Protein 5AER (pdb70)

Solvent-accessible surface area: 10285 Å² total; per-residue (Å²): 134,146,73,15,78,55,18,36,160,121,14,106,12,81,95,181,39,3,69,112,28,86,132,16,1,48,162,22,19,112,91,13,75,9,69,33,62,23,0,45,140,5,0,86,78,18,8,63,171,12,74,6,65,58,0,0,42,27,2,6,65,18,3,4,125,84,137,44,42,101,0,44,22,50,15,0,0,54,6,0,0,27,14,38,112,9,81,68,67,38,44,0,99,17,1,15,107,3,4,8,64,92,116,78,41,83,0,40,80,107,16,0,34,58,0,11,40,0,11,29,74,3,0,21,116,83,20,164,34,52,115,86,27,56,48,24,86,69,17,0,76,120,3,10,74,85,2,17,153,88,93,72,36,82,0,47,56,114,14,0,27,90,10,0,115,88,37,25,14,10,1,12,4,9,23,10,24,96,45,22,126,105,92,103,21,38,30,40,0,0,59,36,4,1,35,35,61,44,4,16,100,11,0,80,166,53,0,131,79

Radius of gyration: 16.95 Å; Cα contacts (8 Å, |Δi|>4): 264; chains: 3; bounding box: 34×33×52 Å

Sequence (209 aa):
PEVVEELTRKTYFTEKEVQQWYKGFIKDCPSGQLDAAGFQKIYKQFFPFGDPTKFATFVFNVFDENKDGRIEFSEFIQALSVTSRGTLDEKLRWAFKLYDLDNDGYITRNEMLDIVDAIYQMVGNTVELPEEENTPEKRVDRIFAMMDKNADGKLTLQEFQEGSKADPSIVQALSLYDGLVNIEFRKAFLKILHSNIEFRKAFLKILHS

B-factor: mean 40.44, std 9.92, range [23.75, 123.44]

GO terms:
  GO:0016020 membrane (C, EXP)
  GO:0010975 regulation of neuron projection development (P, IMP)
  GO:0000287 magnesium ion binding (F, IDA)
  GO:0005509 calcium ion binding (F, IDA)
  GO:0031045 dense core granule (C, IDA)
  GO:0045921 positive regulation of exocytosis (P, IDA)
  GO:0045921 positive regulation of exocytosis (P, IMP)
  GO:0050850 positive regulation of calcium-mediated signaling (P, IMP)
  GO:0019901 protein kinase binding (F, IPI)
  GO:0005515 protein binding (F, IPI)
  GO:0005737 cytoplasm (C, EXP)
  GO:0005794 Golgi apparatus (C, EXP)
  GO:0005886 plasma membrane (C, EXP)
  GO:0008427 calcium-dependent protein kinase inhibitor activity (F, TAS)
  GO:0005245 voltage-gated calcium channel activity (F, IMP)
  GO:0098978 glutamatergic synapse (C, IMP)
  GO:0044305 calyx of Held (C, IMP)
  GO:2000300 regulation of synaptic vesicle exocytosis (P, IMP)
  GO:0099509 regulation of presynaptic cytosolic calcium ion concentration (P, IMP)
  GO:0098794 postsynapse (C, IDA)

Organism: Rattus norvegicus (NCBI:txid10116)

InterPro domains:
  IPR002048 EF-hand domain [PF00036] (68-90)
  IPR002048 EF-hand domain [PF13499] (99-172)
  IPR002048 EF-hand domain [PS50222] (60-95)
  IPR002048 EF-hand domain [PS50222] (96-131)
  IPR002048 EF-hand domain [PS50222] (144-179)
  IPR002048 EF-hand domain [SM00054] (64-92)
  IPR002048 EF-hand domain [SM00054] (100-128)
  IPR002048 EF-hand domain [SM00054] (148-176)
  IPR002048 EF-hand domain [cd00051] (67-125)
  IPR002048 EF-hand domain [cd00051] (100-172)
  IPR011992 EF-hand domain pair [SSF47473] (1-188)
  IPR018247 EF-Hand 1, calcium-binding site [PS00018] (73-85)
  IPR018247 EF-Hand 1, calcium-binding site [PS00018] (109-121)
  IPR018247 EF-Hand 1, calcium-binding site [PS00018] (157-169)
  IPR028846 Recoverin family [PTHR23055] (5-181)

Secondary structure (DSSP, 8-state):
-HHHHHHHHHSSS-HHHHHHHHHHHHHH-TTSEE-HHHHHHHHHHH-TTS--HHHHHHHHHHH-TT-SSSEEHHHHHHHHHHHHHS-HHHHHHHHHHHH-TT-SS-EEHHHHHHHHHHHHHHHGGG----GGGSSHHHHHHHHHHHH-TT-SSEE-HHHHHHHHHH-GGGGTTSTTHHHH-/-HHHHHHHHHHHH-/--HHHHHHHHHT--

Structure (mmCIF, N/CA/C/O backbone):
data_5AER
#
_entry.id   5AER
#
_cell.length_a   44.670
_cell.length_b   44.670
_cell.length_c   205.520
_cell.angle_alpha   90.00
_cell.angle_beta   90.00
_cell.angle_gamma   90.00
#
_symmetry.space_group_name_H-M   'P 41 21 2'
#
loop_
_entity.id
_entity.type
_entity.pdbx_description
1 polymer 'NEURONAL CALCIUM SENSOR 1'
2 polymer 'D(2) DOPAMINE RECEPTOR'
3 non-polymer 'CALCIUM ION'
4 non-polymer 'POTASSIUM ION'
5 water water
#
loop_
_atom_site.group_PDB
_atom_site.id
_atom_site.type_symbol
_atom_site.label_atom_id
_atom_site.label_alt_id
_atom_site.label_comp_id
_atom_site.label_asym_id
_atom_site.label_entity_id
_atom_site.label_seq_id
_atom_site.pdbx_PDB_ins_code
_atom_site.Cartn_x
_atom_site.Cartn_y
_atom_site.Cartn_z
_atom_site.occupancy
_atom_site.B_iso_or_equiv
_atom_site.auth_seq_id
_atom_site.auth_comp_id
_atom_site.auth_asym_id
_atom_site.auth_atom_id
_atom_site.pdbx_PDB_model_num
ATOM 1 N N . PRO A 1 10 ? -16.327 19.732 -47.271 1.00 66.77 10 PRO A N 1
ATOM 2 C CA . PRO A 1 10 ? -17.343 19.860 -48.317 1.00 70.01 10 PRO A CA 1
ATOM 3 C C . PRO A 1 10 ? -18.692 19.249 -47.909 1.00 69.37 10 PRO A C 1
ATOM 4 O O . PRO A 1 10 ? -19.597 19.974 -47.496 1.00 64.73 10 PRO A O 1
ATOM 8 N N . GLU A 1 11 ? -18.825 17.931 -48.027 1.00 71.21 11 GLU A N 1
ATOM 9 C CA . GLU A 1 11 ? -20.005 17.244 -47.519 1.00 69.98 11 GLU A CA 1
ATOM 10 C C . GLU A 1 11 ? -19.881 17.077 -46.010 1.00 67.93 11 GLU A C 1
ATOM 11 O O . GLU A 1 11 ? -20.878 17.018 -45.297 1.00 65.68 11 GLU A O 1
ATOM 17 N N . VAL A 1 12 ? -18.638 17.008 -45.539 1.00 68.23 12 VAL A N 1
ATOM 18 C CA . VAL A 1 12 ? -18.335 16.786 -44.120 1.00 67.34 12 VAL A CA 1
ATOM 19 C C . VAL A 1 12 ? -18.562 18.044 -43.270 1.00 64.89 12 VAL A C 1
ATOM 20 O O . VAL A 1 12 ? -18.972 17.963 -42.113 1.00 59.31 12 VAL A O 1
ATOM 24 N N . VAL A 1 13 ? -18.277 19.202 -43.853 1.00 64.41 13 VAL A N 1
ATOM 25 C CA . VAL A 1 13 ? -18.600 20.471 -43.236 1.00 62.78 13 VAL A CA 1
ATOM 26 C C . VAL A 1 13 ? -20.063 20.449 -42.820 1.00 62.58 13 VAL A C 1
ATOM 27 O O . VAL A 1 13 ? -20.403 20.839 -41.709 1.00 62.26 13 VAL A O 1
ATOM 31 N N . GLU A 1 14 ? -20.918 19.964 -43.717 1.00 63.71 14 GLU A N 1
ATOM 32 C CA . GLU A 1 14 ? -22.360 19.919 -43.480 1.00 64.49 14 GLU A CA 1
ATOM 33 C C . GLU A 1 14 ? -22.715 19.123 -42.229 1.00 60.36 14 GLU A C 1
ATOM 34 O O . GLU A 1 14 ? -23.543 19.550 -41.427 1.00 59.22 14 GLU A O 1
ATOM 40 N N . GLU A 1 15 ? -22.100 17.955 -42.080 1.00 57.31 15 GLU A N 1
ATOM 41 C CA . GLU A 1 15 ? -22.376 17.079 -40.946 1.00 57.05 15 GLU A CA 1
ATOM 42 C C . GLU A 1 15 ? -21.918 17.717 -39.625 1.00 52.51 15 GLU A C 1
ATOM 43 O O . GLU A 1 15 ? -22.595 17.619 -38.600 1.00 48.38 15 GLU A O 1
ATOM 49 N N . LEU A 1 16 ? -20.746 18.340 -39.653 1.00 49.60 16 LEU A N 1
ATOM 50 C CA . LEU A 1 16 ? -20.185 18.946 -38.458 1.00 47.16 16 LEU A CA 1
ATOM 51 C C . LEU A 1 16 ? -20.951 20.206 -38.102 1.00 46.67 16 LEU A C 1
ATOM 52 O O . LEU A 1 16 ? -21.001 20.587 -36.929 1.00 42.32 16 LEU A O 1
ATOM 57 N N . THR A 1 17 ? -21.536 20.850 -39.117 1.00 46.89 17 THR A N 1
ATOM 58 C CA . THR A 1 17 ? -22.433 21.986 -38.896 1.00 47.78 17 THR A CA 1
ATOM 59 C C . THR A 1 17 ? -23.720 21.504 -38.218 1.00 47.39 17 THR A C 1
ATOM 60 O O . THR A 1 17 ? -24.208 22.143 -37.287 1.00 47.56 17 THR A O 1
ATOM 64 N N . ARG A 1 18 ? -24.234 20.358 -38.656 1.00 46.55 18 ARG A N 1
ATOM 65 C CA . ARG A 1 18 ? -25.398 19.745 -38.013 1.00 48.51 18 ARG A CA 1
ATOM 66 C C . ARG A 1 18 ? -25.116 19.329 -36.574 1.00 46.32 18 ARG A C 1
ATOM 67 O O . ARG A 1 18 ? -26.003 19.391 -35.732 1.00 47.21 18 ARG A O 1
ATOM 75 N N . LYS A 1 19 ? -23.894 18.877 -36.301 1.00 44.09 19 LYS A N 1
ATOM 76 C CA . LYS A 1 19 ? -23.566 18.293 -34.998 1.00 43.54 19 LYS A CA 1
ATOM 77 C C . LYS A 1 19 ? -23.049 19.303 -33.968 1.00 38.88 19 LYS A C 1
ATOM 78 O O . LYS A 1 19 ? -22.840 18.966 -32.809 1.00 37.03 19 LYS A O 1
ATOM 84 N N . THR A 1 20 ? -22.815 20.530 -34.398 1.00 36.16 20 THR A N 1
ATOM 85 C CA . THR A 1 20 ? -22.312 21.553 -33.505 1.00 34.12 20 THR A CA 1
ATOM 86 C C . THR A 1 20 ? -23.215 22.767 -33.530 1.00 33.73 20 THR A C 1
ATOM 87 O O . THR A 1 20 ? -24.173 22.833 -34.299 1.00 34.82 20 THR A O 1
ATOM 91 N N . TYR A 1 21 ? -22.879 23.738 -32.692 1.00 32.82 21 TYR A N 1
ATOM 92 C CA . TYR A 1 21 ? -23.557 25.016 -32.675 1.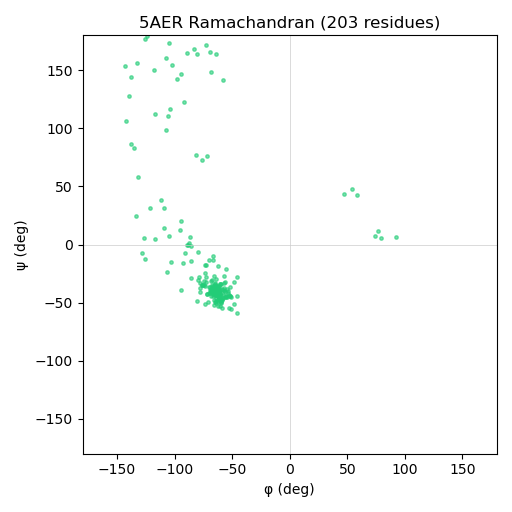00 32.85 21 TYR A CA 1
ATOM 93 C C . TYR A 1 21 ? -22.852 26.065 -33.535 1.00 32.96 21 TYR A C 1
ATOM 94 O O . TYR A 1 21 ? -23.051 27.266 -33.329 1.00 33.19 21 TYR A O 1
ATOM 103 N N . PHE A 1 22 ? -22.020 25.630 -34.479 1.00 31.66 22 PHE A N 1
ATOM 104 C CA . PHE A 1 22 ? -21.321 26.563 -35.358 1.00 32.09 22 PHE A CA 1
ATOM 105 C C . PHE A 1 22 ? -21.980 26.613 -36.727 1.00 32.54 22 PHE A C 1
ATOM 106 O O . PHE A 1 22 ? -22.616 25.648 -37.140 1.00 33.31 22 PHE A O 1
ATOM 114 N N . THR A 1 23 ? -21.827 27.736 -37.431 1.00 34.45 23 THR A N 1
ATOM 115 C CA . THR A 1 23 ? -22.232 27.810 -38.840 1.00 36.19 23 THR A CA 1
ATOM 116 C C . THR A 1 23 ? -21.147 27.198 -39.723 1.00 37.49 23 THR A C 1
ATOM 117 O O . THR A 1 23 ? -20.015 26.994 -39.276 1.00 34.66 23 THR A O 1
ATOM 121 N N . GLU A 1 24 ? -21.506 26.896 -40.971 1.00 40.66 24 GLU A N 1
ATOM 122 C CA . GLU A 1 24 ? -20.568 26.322 -41.936 1.00 42.44 24 GLU A CA 1
ATOM 123 C C . GLU A 1 24 ? -19.303 27.173 -42.035 1.00 41.10 24 GLU A C 1
ATOM 124 O O . GLU A 1 24 ? -18.202 26.668 -41.853 1.00 40.71 24 GLU A O 1
ATOM 130 N N . LYS A 1 25 ? -19.459 28.462 -42.313 1.00 42.17 25 LYS A N 1
ATOM 131 C CA . LYS A 1 25 ? -18.307 29.356 -42.391 1.00 43.28 25 LYS A CA 1
ATOM 132 C C . LYS A 1 25 ? -17.456 29.302 -41.124 1.00 41.34 25 LYS A C 1
ATOM 133 O O . LYS A 1 25 ? -16.230 29.371 -41.196 1.00 41.89 25 LYS A O 1
ATOM 139 N N . GLU A 1 26 ? -18.107 29.191 -39.968 1.00 38.69 26 GLU A N 1
ATOM 140 C CA . GLU A 1 26 ? -17.384 29.031 -38.710 1.00 37.17 26 GLU A CA 1
ATOM 141 C C . GLU A 1 26 ? -16.645 27.697 -38.619 1.00 34.68 26 GLU A C 1
ATOM 142 O O . GLU A 1 26 ? -15.535 27.646 -38.102 1.00 33.88 26 GLU A O 1
ATOM 148 N N . VAL A 1 27 ? -17.258 26.620 -39.093 1.00 34.26 27 VAL A N 1
ATOM 149 C CA . VAL A 1 27 ? -16.586 25.324 -39.073 1.00 35.93 27 VAL A CA 1
ATOM 150 C C . VAL A 1 27 ? -15.313 25.378 -39.920 1.00 37.75 27 VAL A C 1
ATOM 151 O O . VAL A 1 27 ? -14.241 24.945 -39.487 1.00 35.52 27 VAL A O 1
ATOM 155 N N . GLN A 1 28 ? -15.441 25.960 -41.108 1.00 40.52 28 GLN A N 1
ATOM 156 C CA . GLN A 1 28 ? -14.324 26.081 -42.031 1.00 42.64 28 GLN A CA 1
ATOM 157 C C . GLN A 1 28 ? -13.248 27.035 -41.528 1.00 41.71 28 GLN A C 1
ATOM 158 O O . GLN A 1 28 ? -12.060 26.753 -41.701 1.00 43.06 28 GLN A O 1
ATOM 164 N N . GLN A 1 29 ? -13.639 28.151 -40.911 1.00 40.33 29 GLN A N 1
ATOM 165 C CA . GLN A 1 29 ? -12.649 29.081 -40.354 1.00 41.19 29 GLN A CA 1
ATOM 166 C C . GLN A 1 29 ? -11.820 28.366 -39.274 1.00 38.75 29 GLN A C 1
ATOM 167 O O . GLN A 1 29 ? -10.592 28.453 -39.278 1.00 37.44 29 GLN A O 1
ATOM 173 N N . TRP A 1 30 ? -12.485 27.604 -38.402 1.00 35.93 30 TRP A N 1
ATOM 174 C CA . TRP A 1 30 ? -11.781 26.822 -37.386 1.00 34.72 30 TRP A CA 1
ATOM 175 C C . TRP A 1 30 ? -10.916 25.736 -38.015 1.00 36.30 30 TRP A C 1
ATOM 176 O O . TRP A 1 30 ? -9.837 25.433 -37.515 1.00 36.60 30 TRP A O 1
ATOM 187 N N . TYR A 1 31 ? -11.387 25.150 -39.108 1.00 37.09 31 TYR A N 1
ATOM 188 C CA . TYR A 1 31 ? -10.623 24.107 -39.779 1.00 38.78 31 TYR A CA 1
ATOM 189 C C . TYR A 1 31 ? -9.319 24.645 -40.370 1.00 39.61 31 TYR A C 1
ATOM 190 O O . TYR A 1 31 ? -8.261 24.042 -40.204 1.00 37.57 31 TYR A O 1
ATOM 199 N N . LYS A 1 32 ? -9.416 25.768 -41.077 1.00 41.09 32 LYS A N 1
ATOM 200 C CA . LYS A 1 32 ? -8.245 26.477 -41.591 1.00 43.33 32 LYS A CA 1
ATOM 201 C C . LYS A 1 32 ? -7.195 26.665 -40.509 1.00 41.95 32 LYS A C 1
ATOM 202 O O . LYS A 1 32 ? -6.010 26.381 -40.716 1.00 42.39 32 LYS A O 1
ATOM 208 N N . GLY A 1 33 ? -7.629 27.196 -39.369 1.00 39.22 33 GLY A N 1
ATOM 209 C CA . GLY A 1 33 ? -6.719 27.482 -38.260 1.00 38.05 33 GLY A CA 1
ATOM 210 C C . GLY A 1 33 ? -6.100 26.210 -37.723 1.00 37.56 33 GLY A C 1
ATOM 211 O O . GLY A 1 33 ? -4.887 26.126 -37.498 1.00 38.29 33 GLY A O 1
ATOM 212 N N . PHE A 1 34 ? -6.946 25.203 -37.561 1.00 35.90 34 PHE A N 1
ATOM 213 C CA . PHE A 1 34 ? -6.530 23.905 -37.059 1.00 35.24 34 PHE A CA 1
ATOM 214 C C . PHE A 1 34 ? -5.478 23.264 -37.953 1.00 35.83 34 PHE A C 1
ATOM 215 O O . PHE A 1 34 ? -4.428 22.822 -37.480 1.00 36.07 34 PHE A O 1
ATOM 223 N N . ILE A 1 35 ? -5.758 23.223 -39.251 1.00 36.22 35 ILE A N 1
ATOM 224 C CA . ILE A 1 35 ? -4.895 22.520 -40.178 1.00 37.51 35 ILE A CA 1
ATOM 225 C C . ILE A 1 35 ? -3.596 23.302 -40.427 1.00 38.02 35 ILE A C 1
ATOM 226 O O . ILE A 1 35 ? -2.531 22.706 -40.546 1.00 37.90 35 ILE A O 1
ATOM 231 N N . LYS A 1 36 ? -3.677 24.627 -40.462 1.00 39.17 36 LYS A N 1
ATOM 232 C CA . LYS A 1 36 ? -2.473 25.453 -40.511 1.00 42.26 36 LYS A CA 1
ATOM 233 C C . LYS A 1 36 ? -1.617 25.228 -39.263 1.00 42.94 36 LYS A C 1
ATOM 234 O O . LYS A 1 36 ? -0.398 25.183 -39.351 1.00 42.52 36 LYS A O 1
ATOM 240 N N . ASP A 1 37 ? -2.258 25.041 -38.112 1.00 42.52 37 ASP A N 1
ATOM 241 C CA . ASP A 1 37 ? -1.526 24.837 -36.864 1.00 43.95 37 ASP A CA 1
ATOM 242 C C . ASP A 1 37 ? -0.984 23.413 -36.753 1.00 43.38 37 ASP A C 1
ATOM 243 O O . ASP A 1 37 ? 0.087 23.189 -36.195 1.00 43.02 37 ASP A O 1
ATOM 248 N N . CYS A 1 38 ? -1.730 22.459 -37.300 1.00 42.20 38 CYS A N 1
ATOM 249 C CA . CYS A 1 38 ? -1.347 21.056 -37.260 1.00 42.30 38 CYS A CA 1
ATOM 250 C C . CYS A 1 38 ? -1.622 20.413 -38.627 1.00 40.87 38 CYS A C 1
ATOM 251 O O . CYS A 1 38 ? -2.693 19.845 -38.841 1.00 39.79 38 CYS A O 1
ATOM 254 N N . PRO A 1 39 ? -0.656 20.512 -39.560 1.00 40.56 39 PRO A N 1
ATOM 255 C CA . PRO A 1 39 ? -0.866 20.090 -40.949 1.00 41.63 39 PRO A CA 1
ATOM 256 C C . PRO A 1 39 ? -1.321 18.638 -41.126 1.00 41.79 39 PRO A C 1
ATOM 257 O O . PRO A 1 39 ? -2.072 18.353 -42.058 1.00 40.22 39 PRO A O 1
ATOM 261 N N . SER A 1 40 ? -0.887 17.738 -40.243 1.00 42.28 40 SER A N 1
ATOM 262 C CA . SER A 1 40 ? -1.281 16.328 -40.323 1.00 43.87 40 SER A CA 1
ATOM 263 C C . SER A 1 40 ? -2.755 16.148 -39.977 1.00 43.54 40 SER A C 1
ATOM 264 O O . SER A 1 40 ? -3.317 15.073 -40.166 1.00 43.68 40 SER A O 1
ATOM 267 N N . GLY A 1 41 ? -3.359 17.188 -39.413 1.00 42.95 41 GLY A N 1
ATOM 268 C CA . GLY A 1 41 ? -4.773 17.160 -39.056 1.00 44.05 41 GLY A CA 1
ATOM 269 C C . GLY A 1 41 ? -5.084 16.326 -37.827 1.00 44.37 41 GLY A C 1
ATOM 270 O O . GLY A 1 41 ? -6.248 16.103 -37.500 1.00 43.21 41 GLY A O 1
ATOM 271 N N . GLN A 1 42 ? -4.048 15.862 -37.140 1.00 46.67 42 GLN A N 1
ATOM 272 C CA . GLN A 1 42 ? -4.243 15.019 -35.976 1.00 48.35 42 GLN A CA 1
ATOM 273 C C . GLN A 1 42 ? -3.218 15.366 -34.924 1.00 48.31 42 GLN A C 1
ATOM 274 O O . GLN A 1 42 ? -2.051 15.029 -35.076 1.00 50.30 42 GLN A O 1
ATOM 280 N N . LEU A 1 43 ? -3.633 16.050 -33.861 1.00 47.50 43 LEU A N 1
ATOM 281 C CA . LEU A 1 43 ? -2.663 16.412 -32.834 1.00 50.28 43 LEU A CA 1
ATOM 282 C C . LEU A 1 43 ? -2.669 15.463 -31.645 1.00 46.44 43 LEU A C 1
ATOM 283 O O . LEU A 1 43 ? -3.701 14.918 -31.262 1.00 44.30 43 LEU A O 1
ATOM 288 N N . ASP A 1 44 ? -1.468 15.216 -31.134 1.00 45.29 44 ASP A N 1
ATOM 289 C CA . ASP A 1 44 ? -1.244 14.244 -30.081 1.00 45.13 44 ASP A CA 1
ATOM 290 C C . ASP A 1 44 ? -0.999 14.962 -28.760 1.00 44.42 44 ASP A C 1
ATOM 291 O O . ASP A 1 44 ? -0.901 16.191 -28.723 1.00 43.14 44 ASP A O 1
ATOM 296 N N . ALA A 1 45 ? -0.909 14.191 -27.679 1.00 44.83 45 ALA A N 1
ATOM 297 C CA . ALA A 1 45 ? -0.756 14.747 -26.340 1.00 43.29 45 ALA A CA 1
ATOM 298 C C . ALA A 1 45 ? 0.479 15.636 -26.234 1.00 44.82 45 ALA A C 1
ATOM 299 O O . ALA A 1 45 ? 0.478 16.628 -25.487 1.00 43.90 45 ALA A O 1
ATOM 301 N N . ALA A 1 46 ? 1.522 15.287 -26.986 1.00 44.79 46 ALA A N 1
ATOM 302 C CA . ALA A 1 46 ? 2.764 16.059 -26.985 1.00 47.10 46 ALA A CA 1
ATOM 303 C C . ALA A 1 46 ? 2.528 17.449 -27.569 1.00 46.16 46 ALA A C 1
ATOM 304 O O . ALA A 1 46 ? 2.882 18.462 -26.954 1.00 45.65 46 ALA A O 1
ATOM 306 N N . GLY A 1 47 ? 1.925 17.492 -28.755 1.00 44.55 47 GLY A N 1
ATOM 307 C CA . GLY A 1 47 ? 1.628 18.759 -29.417 1.00 44.11 47 GLY A CA 1
ATOM 308 C C . GLY A 1 47 ? 0.744 19.635 -28.555 1.00 41.92 47 GLY A C 1
ATOM 309 O O . GLY A 1 47 ? 0.940 20.847 -28.478 1.00 41.81 47 GLY A O 1
ATOM 310 N N . PHE A 1 48 ? -0.211 19.000 -27.882 1.00 40.35 48 PHE A N 1
ATOM 311 C CA . PHE A 1 48 ? -1.157 19.685 -27.019 1.00 39.07 48 PHE A CA 1
ATOM 312 C C . PHE A 1 48 ? -0.440 20.318 -25.829 1.00 39.86 48 PHE A C 1
ATOM 313 O O . PHE A 1 48 ? -0.729 21.451 -25.462 1.00 40.20 48 PHE A O 1
ATOM 321 N N . GLN A 1 49 ? 0.521 19.602 -25.249 1.00 43.21 49 GLN A N 1
ATOM 322 C CA . GLN A 1 49 ? 1.290 20.124 -24.117 1.00 44.01 49 GLN A CA 1
ATOM 323 C C . GLN A 1 49 ? 2.142 21.306 -24.544 1.00 44.75 49 GLN A C 1
ATOM 324 O O . GLN A 1 49 ? 2.334 22.261 -23.787 1.00 45.24 49 GLN A O 1
ATOM 330 N N . LYS A 1 50 ? 2.667 21.223 -25.760 1.00 44.58 50 LYS A N 1
ATOM 331 C CA . LYS A 1 50 ? 3.466 22.291 -26.333 1.00 45.23 50 LYS A CA 1
ATOM 332 C C . LYS A 1 50 ? 2.595 23.534 -26.459 1.00 41.53 50 LYS A C 1
ATOM 333 O O . LYS A 1 50 ? 3.035 24.645 -26.200 1.00 41.31 50 LYS A O 1
ATOM 339 N N . ILE A 1 51 ? 1.327 23.336 -26.798 1.00 39.82 51 ILE A N 1
ATOM 340 C CA . ILE A 1 51 ? 0.418 24.457 -26.951 1.00 37.22 51 ILE A CA 1
ATOM 341 C C . ILE A 1 51 ? 0.261 25.197 -25.619 1.00 36.45 51 ILE A C 1
ATOM 342 O O . ILE A 1 51 ? 0.432 26.411 -25.568 1.00 36.73 51 ILE A O 1
ATOM 347 N N . TYR A 1 52 ? -0.005 24.465 -24.539 1.00 35.07 52 TYR A N 1
ATOM 348 C CA . TYR A 1 52 ? -0.098 25.072 -23.208 1.00 36.64 52 TYR A CA 1
ATOM 349 C C . TYR A 1 52 ? 1.232 25.676 -22.756 1.00 39.59 52 TYR A C 1
ATOM 350 O O . TYR A 1 52 ? 1.264 26.734 -22.134 1.00 38.99 52 TYR A O 1
ATOM 359 N N . LYS A 1 53 ? 2.332 25.006 -23.084 1.00 44.25 53 LYS A N 1
ATOM 360 C CA . LYS A 1 53 ? 3.659 25.483 -22.694 1.00 47.05 53 LYS A CA 1
ATOM 361 C C . LYS A 1 53 ? 3.926 26.904 -23.204 1.00 46.84 53 LYS A C 1
ATOM 362 O O . LYS A 1 53 ? 4.546 27.708 -22.502 1.00 47.52 53 LYS A O 1
ATOM 368 N N . GLN A 1 54 ? 3.451 27.214 -24.408 1.00 45.81 54 GLN A N 1
ATOM 369 C CA . GLN A 1 54 ? 3.584 28.564 -24.966 1.00 47.25 54 GLN A CA 1
ATOM 370 C C . GLN A 1 54 ? 3.017 29.616 -24.031 1.00 46.09 54 GLN A C 1
ATOM 371 O O . GLN A 1 54 ? 3.602 30.686 -23.841 1.00 46.07 54 GLN A O 1
ATOM 377 N N . PHE A 1 55 ? 1.835 29.333 -23.496 1.00 43.58 55 PHE A N 1
ATOM 378 C CA . PHE A 1 55 ? 1.123 30.320 -22.708 1.00 43.95 55 PHE A CA 1
ATOM 379 C C . PHE A 1 55 ? 1.436 30.193 -21.229 1.00 44.07 55 PHE A C 1
ATOM 380 O O . PHE A 1 55 ? 1.199 31.127 -20.469 1.00 48.11 55 PHE A O 1
ATOM 388 N N . PHE A 1 56 ? 2.016 29.066 -20.827 1.00 43.38 56 PHE A N 1
ATOM 389 C CA . PHE A 1 56 ? 2.403 28.870 -19.430 1.00 44.48 56 PHE A CA 1
ATOM 390 C C . PHE A 1 56 ? 3.848 28.352 -19.312 1.00 46.57 56 PHE A C 1
ATOM 391 O O . PHE A 1 56 ? 4.097 27.307 -18.715 1.00 45.76 56 PHE A O 1
ATOM 399 N N . PRO A 1 57 ? 4.810 29.113 -19.859 1.00 49.46 57 PRO A N 1
ATOM 400 C CA . PRO A 1 57 ? 6.206 28.669 -19.968 1.00 52.29 57 PRO A CA 1
ATOM 401 C C . PRO A 1 57 ? 6.919 28.493 -18.630 1.00 54.82 57 PRO A C 1
ATOM 402 O O . PRO A 1 57 ? 7.847 27.695 -18.535 1.00 55.35 57 PRO A O 1
ATOM 406 N N . PHE A 1 58 ? 6.495 29.229 -17.609 1.00 54.75 58 PHE A N 1
ATOM 407 C CA . PHE A 1 58 ? 7.184 29.198 -16.327 1.00 56.80 58 PHE A CA 1
ATOM 408 C C . PHE A 1 58 ? 6.547 28.211 -15.354 1.00 55.63 58 PHE A C 1
ATOM 409 O O . PHE A 1 58 ? 6.862 28.208 -14.166 1.00 58.04 58 PHE A O 1
ATOM 417 N N . GLY A 1 59 ? 5.656 27.365 -15.864 1.00 53.97 59 GLY A N 1
ATOM 41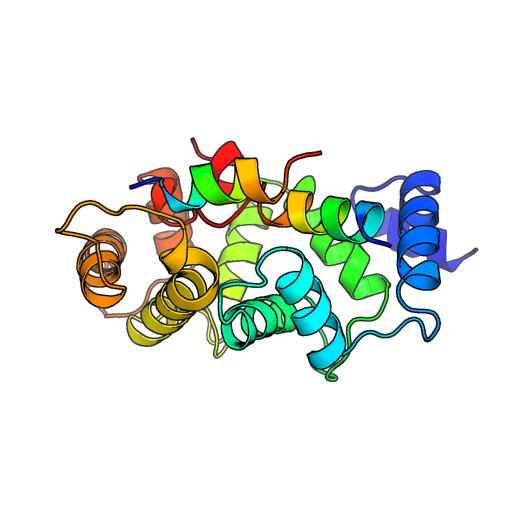8 C CA . GLY A 1 59 ? 5.061 26.298 -15.061 1.00 53.42 59 GLY A CA 1
ATOM 419 C C . GLY A 1 59 ? 5.282 24.942 -15.705 1.00 53.10 59 GLY A C 1
ATOM 420 O O . GLY A 1 59 ? 5.903 24.845 -16.757 1.00 56.00 59 GLY A O 1
ATOM 421 N N . ASP A 1 60 ? 4.796 23.887 -15.061 1.00 51.46 60 ASP A N 1
ATOM 422 C CA . ASP A 1 60 ? 4.785 22.566 -15.672 1.00 48.94 60 ASP A CA 1
ATOM 423 C C . ASP A 1 60 ? 3.352 22.213 -16.033 1.00 45.21 60 ASP A C 1
ATOM 424 O O . ASP A 1 60 ? 2.582 21.788 -15.182 1.00 43.06 60 ASP A O 1
ATOM 429 N N . PRO A 1 61 ? 2.984 22.406 -17.303 1.00 45.80 61 PRO A N 1
ATOM 430 C CA . PRO A 1 61 ? 1.623 22.194 -17.775 1.00 42.56 61 PRO A CA 1
ATOM 431 C C . PRO A 1 61 ? 1.349 20.768 -18.259 1.00 42.95 61 PRO A C 1
ATOM 432 O O . PRO A 1 61 ? 0.232 20.466 -18.689 1.00 40.94 61 PRO A O 1
ATOM 436 N N . THR A 1 62 ? 2.359 19.904 -18.197 1.00 43.17 62 THR A N 1
ATOM 437 C CA . THR A 1 62 ? 2.235 18.536 -18.693 1.00 43.55 62 THR A CA 1
ATOM 438 C C . THR A 1 62 ? 0.932 17.869 -18.245 1.00 42.10 62 THR A C 1
ATOM 439 O O . THR A 1 62 ? 0.121 17.450 -19.071 1.00 40.71 62 THR A O 1
ATOM 443 N N . LYS A 1 63 ? 0.748 17.779 -16.931 1.00 41.93 63 LYS A N 1
ATOM 444 C CA . LYS A 1 63 ? -0.388 17.079 -16.340 1.00 42.69 63 LYS A CA 1
ATOM 445 C C . LYS A 1 63 ? -1.737 17.639 -16.772 1.00 39.71 63 LYS A C 1
ATOM 446 O O . LYS A 1 63 ? -2.606 16.908 -17.231 1.00 38.82 63 LYS A O 1
ATOM 452 N N . PHE A 1 64 ? -1.928 18.934 -16.586 1.00 38.26 64 PHE A N 1
ATOM 453 C CA . PHE A 1 64 ? -3.208 19.532 -16.878 1.00 35.54 64 PHE A CA 1
ATOM 454 C C . PHE A 1 64 ? -3.534 19.420 -18.364 1.00 34.47 64 PHE A C 1
ATOM 455 O O . PHE A 1 64 ? -4.668 19.110 -18.738 1.00 33.18 64 PHE A O 1
ATOM 463 N N . ALA A 1 65 ? -2.537 19.662 -19.206 1.00 34.37 65 ALA A N 1
ATOM 464 C CA . ALA A 1 65 ? -2.719 19.563 -20.651 1.00 33.78 65 ALA A CA 1
ATOM 465 C C . ALA A 1 65 ? -3.230 18.184 -21.017 1.00 34.33 65 ALA A C 1
ATOM 466 O O . ALA A 1 65 ? -4.113 18.037 -21.861 1.00 33.98 65 ALA A O 1
ATOM 468 N N . THR A 1 66 ? -2.677 17.170 -20.365 1.00 35.75 66 THR A N 1
ATOM 469 C CA . THR A 1 66 ? -3.037 15.796 -20.662 1.00 36.39 66 THR A CA 1
ATOM 470 C C . THR A 1 66 ? -4.458 15.479 -20.204 1.00 35.67 66 THR A C 1
ATOM 471 O O . THR A 1 66 ? -5.209 14.813 -20.913 1.00 35.09 66 THR A O 1
ATOM 475 N N . PHE A 1 67 ? -4.829 15.962 -19.024 1.00 34.66 67 PHE A N 1
ATOM 476 C CA . PHE A 1 67 ? -6.193 15.784 -18.540 1.00 32.98 67 PHE A CA 1
ATOM 477 C C . PHE A 1 67 ? -7.201 16.436 -19.476 1.00 30.21 67 PHE A C 1
ATOM 478 O O . PHE A 1 67 ? -8.272 15.879 -19.721 1.00 31.14 67 PHE A O 1
ATOM 486 N N . VAL A 1 68 ? -6.873 17.630 -19.963 1.00 28.63 68 VAL A N 1
ATOM 487 C CA . VAL A 1 68 ? -7.705 18.322 -20.945 1.00 27.51 68 VAL A CA 1
ATOM 488 C C . VAL A 1 68 ? -7.712 17.570 -22.280 1.00 28.36 68 VAL A C 1
ATOM 489 O O . VAL A 1 68 ? -8.762 17.385 -22.897 1.00 27.09 68 VAL A O 1
ATOM 493 N N . PHE A 1 69 ? -6.537 17.128 -22.713 1.00 30.05 69 PHE A N 1
ATOM 494 C CA . PHE A 1 69 ? -6.415 16.326 -23.930 1.00 32.51 69 PHE A CA 1
ATOM 495 C C . PHE A 1 69 ? -7.367 15.134 -23.918 1.00 31.97 69 PHE A C 1
ATOM 496 O O . PHE A 1 69 ? -8.023 14.835 -24.911 1.00 31.69 69 PHE A O 1
ATOM 504 N N . ASN A 1 70 ? -7.434 14.454 -22.786 1.00 32.77 70 ASN A N 1
ATOM 505 C CA . ASN A 1 70 ? -8.265 13.260 -22.668 1.00 34.02 70 ASN A CA 1
ATOM 506 C C . ASN A 1 70 ? -9.761 13.524 -22.829 1.00 33.58 70 ASN A C 1
ATOM 507 O O . ASN A 1 70 ? -10.497 12.657 -23.292 1.00 35.57 70 ASN A O 1
ATOM 512 N N . VAL A 1 71 ? -10.223 14.715 -22.468 1.00 32.55 71 VAL A N 1
ATOM 513 C CA . VAL A 1 71 ? -11.626 15.049 -22.697 1.00 31.49 71 VAL A CA 1
ATOM 514 C C . VAL A 1 71 ? -11.854 15.250 -24.193 1.00 31.46 71 VAL A C 1
ATOM 515 O O . VAL A 1 71 ? -12.839 14.781 -24.742 1.00 33.30 71 VAL A O 1
ATOM 519 N N . PHE A 1 72 ? -10.936 15.940 -24.858 1.00 30.66 72 PHE A N 1
ATOM 520 C CA . PHE A 1 72 ? -11.037 16.121 -26.303 1.00 31.01 72 PHE A CA 1
ATOM 521 C C . PHE A 1 72 ? -11.063 14.784 -27.051 1.00 32.36 72 PHE A C 1
ATOM 522 O O . PHE A 1 72 ? -11.864 14.591 -27.971 1.00 30.19 72 PHE A O 1
ATOM 530 N N . ASP A 1 73 ? -10.137 13.892 -26.698 1.00 33.63 73 ASP A N 1
ATOM 531 C CA . ASP A 1 73 ? -10.005 12.606 -27.383 1.00 35.64 73 ASP A CA 1
ATOM 532 C C . ASP A 1 73 ? -11.165 11.689 -27.018 1.00 37.20 73 ASP A C 1
ATOM 533 O O . ASP A 1 73 ? -11.008 10.740 -26.253 1.00 37.20 73 ASP A O 1
ATOM 538 N N . GLU A 1 74 ? -12.318 11.954 -27.611 1.00 38.09 74 GLU A N 1
ATOM 539 C CA . GLU A 1 74 ? -13.532 11.233 -27.271 1.00 41.97 74 GLU A CA 1
ATOM 540 C C . GLU A 1 74 ? -13.413 9.737 -27.563 1.00 41.01 74 GLU A C 1
ATOM 541 O O . GLU A 1 74 ? -13.865 8.914 -26.775 1.00 40.42 74 GLU A O 1
ATOM 547 N N . ASN A 1 75 ? -12.787 9.380 -28.678 1.00 40.32 75 ASN A N 1
ATOM 548 C CA . ASN A 1 75 ? -12.680 7.968 -29.045 1.00 42.15 75 ASN A CA 1
ATOM 549 C C . ASN A 1 75 ? -11.461 7.291 -28.436 1.00 42.29 75 ASN A C 1
ATOM 550 O O . ASN A 1 75 ? -11.208 6.119 -28.694 1.00 47.98 75 ASN A O 1
ATOM 555 N N . LYS A 1 76 ? -10.696 8.035 -27.649 1.00 41.59 76 LYS A N 1
ATOM 556 C CA . LYS A 1 76 ? -9.563 7.478 -26.916 1.00 42.71 76 LYS A CA 1
ATOM 557 C C . LYS A 1 76 ? -8.586 6.747 -27.831 1.00 42.65 76 LYS A C 1
ATOM 558 O O . LYS A 1 76 ? -8.172 5.642 -27.528 1.00 43.17 76 LYS A O 1
ATOM 564 N N . ASP A 1 77 ? -8.209 7.381 -28.941 1.00 42.85 77 ASP A N 1
ATOM 565 C CA . ASP A 1 77 ? -7.226 6.810 -29.860 1.00 42.62 77 ASP A CA 1
ATOM 566 C C . ASP A 1 77 ? -5.881 7.541 -29.831 1.00 42.60 77 ASP A C 1
ATOM 567 O O . ASP A 1 77 ? -5.062 7.371 -30.735 1.00 42.78 77 ASP A O 1
ATOM 572 N N . GLY A 1 78 ? -5.671 8.375 -28.815 1.00 41.88 78 GLY A N 1
ATOM 573 C CA . GLY A 1 78 ? -4.403 9.085 -28.639 1.00 42.96 78 GLY A CA 1
ATOM 574 C C . GLY A 1 78 ? -4.175 10.288 -29.549 1.00 43.85 78 GLY A C 1
ATOM 575 O O . GLY A 1 78 ? -3.058 10.809 -29.617 1.00 44.89 78 GLY A O 1
ATOM 576 N N . ARG A 1 79 ? -5.227 10.735 -30.238 1.00 43.43 79 ARG A N 1
ATOM 577 C CA . ARG A 1 79 ? -5.157 11.896 -31.133 1.00 44.05 79 ARG A CA 1
ATOM 578 C C . ARG A 1 79 ? -6.437 12.725 -31.063 1.00 41.68 79 ARG A C 1
ATOM 579 O O . ARG A 1 79 ? -7.525 12.193 -30.813 1.00 40.46 79 ARG A O 1
ATOM 587 N N . ILE A 1 80 ? -6.313 14.015 -31.360 1.00 39.28 80 ILE A N 1
ATOM 588 C CA . ILE A 1 80 ? -7.480 14.858 -31.552 1.00 38.59 80 ILE A CA 1
ATOM 589 C C . ILE A 1 80 ? -7.633 15.134 -33.035 1.00 39.06 80 ILE A C 1
ATOM 590 O O . ILE A 1 80 ? -6.782 15.771 -33.653 1.00 40.17 80 ILE A O 1
ATOM 595 N N . GLU A 1 81 ? -8.678 14.562 -33.614 1.00 39.28 81 GLU A N 1
ATOM 596 C CA . GLU A 1 81 ? -9.032 14.813 -35.001 1.00 40.73 81 GLU A CA 1
ATOM 597 C C . GLU A 1 81 ? -9.964 16.016 -34.998 1.00 39.10 81 GLU A C 1
ATOM 598 O O . GLU A 1 81 ? -10.475 16.397 -33.942 1.00 37.08 81 GLU A O 1
ATOM 604 N N . PHE A 1 82 ? -10.179 16.633 -36.158 1.00 38.42 82 PHE A N 1
ATOM 605 C CA . PHE A 1 82 ? -10.874 17.918 -36.189 1.00 36.35 82 PHE A CA 1
ATOM 606 C C . PHE A 1 82 ? -12.290 17.824 -35.636 1.00 34.62 82 PHE A C 1
ATOM 607 O O . PHE A 1 82 ? -12.769 18.758 -34.998 1.00 31.61 82 PHE A O 1
ATOM 615 N N . SER A 1 83 ? -12.956 16.701 -35.898 1.00 34.71 83 SER A N 1
ATOM 616 C CA . SER A 1 83 ? -14.314 16.478 -35.412 1.00 34.68 83 SER A CA 1
ATOM 617 C C . SER A 1 83 ? -14.370 16.572 -33.897 1.00 32.56 83 SER A C 1
ATOM 618 O O . SER A 1 83 ? -15.281 17.172 -33.338 1.00 32.63 83 SER A O 1
ATOM 621 N N . GLU A 1 84 ? -13.391 15.977 -33.233 1.00 32.24 84 GLU A N 1
ATOM 622 C CA . GLU A 1 84 ? -13.306 16.057 -31.783 1.00 31.98 84 GLU A CA 1
ATOM 623 C C . GLU A 1 84 ? -12.975 17.478 -31.330 1.00 30.45 84 GLU A C 1
ATOM 624 O O . GLU A 1 84 ? -13.470 17.944 -30.310 1.00 29.83 84 GLU A O 1
ATOM 630 N N . PHE A 1 85 ? -12.082 18.137 -32.063 1.00 30.24 85 PHE A N 1
ATOM 631 C CA . PHE A 1 85 ? -11.666 19.488 -31.727 1.00 29.54 85 PHE A CA 1
ATOM 632 C C . PHE A 1 85 ? -12.853 20.450 -31.785 1.00 29.18 85 PHE A C 1
ATOM 633 O O . PHE A 1 85 ? -13.071 21.228 -30.865 1.00 28.02 85 PHE A O 1
ATOM 641 N N . ILE A 1 86 ? -13.624 20.386 -32.863 1.00 30.32 86 ILE A N 1
ATOM 642 C CA . ILE A 1 86 ? -14.706 21.346 -33.073 1.00 30.58 86 ILE A CA 1
ATOM 643 C C . ILE A 1 86 ? -15.869 21.081 -32.123 1.00 30.56 86 ILE A C 1
ATOM 644 O O . ILE A 1 86 ? -16.513 22.011 -31.647 1.00 30.78 86 ILE A O 1
ATOM 649 N N . GLN A 1 87 ? -16.082 19.814 -31.787 1.00 31.08 87 GLN A N 1
ATOM 650 C CA . GLN A 1 87 ? -17.146 19.438 -30.878 1.00 30.83 87 GLN A CA 1
ATOM 651 C C . GLN A 1 87 ? -16.837 19.946 -29.477 1.00 28.57 87 GLN A C 1
ATOM 652 O O . GLN A 1 87 ? -17.700 20.485 -28.802 1.00 27.47 87 GLN A O 1
ATOM 658 N N . ALA A 1 88 ? -15.596 19.773 -29.042 1.00 28.36 88 ALA A N 1
ATOM 659 C CA . ALA A 1 88 ? -15.163 20.286 -27.747 1.00 27.25 88 ALA A CA 1
ATOM 660 C C . ALA A 1 88 ? -15.415 21.784 -27.649 1.00 26.08 88 ALA A C 1
ATOM 661 O O . ALA A 1 88 ? -15.934 22.271 -26.644 1.00 25.47 88 ALA A O 1
ATOM 663 N N . LEU A 1 89 ? -15.064 22.514 -28.702 1.00 25.51 89 LEU A N 1
ATOM 664 C CA . LEU A 1 89 ? -15.233 23.957 -28.702 1.00 25.22 89 LEU A CA 1
ATOM 665 C C . LEU A 1 89 ? -16.705 24.362 -28.770 1.00 25.56 89 LEU A C 1
ATOM 666 O O . LEU A 1 89 ? -17.109 25.356 -28.167 1.00 26.66 89 LEU A O 1
ATOM 671 N N . SER A 1 90 ? -17.498 23.602 -29.520 1.00 25.42 90 SER A N 1
ATOM 672 C CA . SER A 1 90 ? -18.924 23.852 -29.631 1.00 25.35 90 SER A CA 1
ATOM 673 C C . SER A 1 90 ? -19.606 23.780 -28.270 1.00 26.38 90 SER A C 1
ATOM 674 O O . SER A 1 90 ? -20.395 24.668 -27.898 1.00 25.59 90 SER A O 1
ATOM 677 N N . VAL A 1 91 ? -19.318 22.704 -27.544 1.00 25.59 91 VAL A N 1
ATOM 678 C CA . VAL A 1 91 ? -19.904 22.481 -26.228 1.00 25.98 91 VAL A CA 1
ATOM 679 C C . VAL A 1 91 ? -19.458 23.547 -25.218 1.00 25.84 91 VAL A C 1
ATOM 680 O O . VAL A 1 91 ? -20.283 24.142 -24.522 1.00 25.34 91 VAL A O 1
ATOM 684 N N . THR A 1 92 ? -18.152 23.791 -25.144 1.00 25.98 92 THR A N 1
ATOM 685 C CA . THR A 1 92 ? -17.597 24.690 -24.129 1.00 26.39 92 THR A CA 1
ATOM 686 C C . THR A 1 92 ? -17.870 26.170 -24.387 1.00 26.45 92 THR A C 1
ATOM 687 O O . THR A 1 92 ? -17.905 26.968 -23.456 1.00 25.27 92 THR A O 1
ATOM 691 N N . SER A 1 93 ? -18.090 26.549 -25.638 1.00 26.66 93 SER A N 1
ATOM 692 C CA . SER A 1 93 ? -18.400 27.940 -25.914 1.00 26.57 93 SER A CA 1
ATOM 693 C C . SER A 1 93 ? -19.900 28.201 -25.964 1.00 25.43 93 SER A C 1
ATOM 694 O O . SER A 1 93 ? -20.354 29.227 -25.478 1.00 24.81 93 SER A O 1
ATOM 697 N N . ARG A 1 94 ? -20.666 27.284 -26.543 1.00 24.64 94 ARG A N 1
ATOM 698 C CA . ARG A 1 94 ? -22.065 27.559 -26.830 1.00 25.00 94 ARG A CA 1
ATOM 699 C C . ARG A 1 94 ? -23.060 26.533 -26.277 1.00 25.96 94 ARG A C 1
ATOM 700 O O . ARG A 1 94 ? -24.251 26.639 -26.533 1.00 26.37 94 ARG A O 1
ATOM 708 N N . GLY A 1 95 ? -22.598 25.561 -25.503 1.00 25.88 95 GLY A N 1
ATOM 709 C CA . GLY A 1 95 ? -23.516 24.569 -24.964 1.00 27.37 95 GLY A CA 1
ATOM 710 C C . GLY A 1 95 ? -24.443 25.187 -23.929 1.00 28.85 95 GLY A C 1
ATOM 711 O O . GLY A 1 95 ? -24.214 26.302 -23.463 1.00 27.38 95 GLY A O 1
ATOM 712 N N . THR A 1 96 ? -25.507 24.474 -23.574 1.00 30.20 96 THR A N 1
ATOM 713 C CA . THR A 1 96 ? -26.319 24.885 -22.440 1.00 30.29 96 THR A CA 1
ATOM 714 C C . THR A 1 96 ? -25.434 24.798 -21.215 1.00 29.64 96 THR A C 1
ATOM 715 O O . THR A 1 96 ? -24.380 24.157 -21.241 1.00 27.94 96 THR A O 1
ATOM 719 N N . LEU A 1 97 ? -25.869 25.437 -20.141 1.00 29.62 97 LEU A N 1
ATOM 720 C CA . LEU A 1 97 ? -25.126 25.426 -18.902 1.00 29.95 97 LEU A CA 1
ATOM 721 C C . LEU A 1 97 ? -24.944 24.002 -18.405 1.00 29.76 97 LEU A C 1
ATOM 722 O O . LEU A 1 97 ? -23.880 23.658 -17.902 1.00 30.58 97 LEU A O 1
ATOM 727 N N . ASP A 1 98 ? -25.969 23.172 -18.579 1.00 30.87 98 ASP A N 1
ATOM 728 C CA . ASP A 1 98 ? -25.900 21.750 -18.240 1.00 33.51 98 ASP A CA 1
ATOM 729 C C . ASP A 1 98 ? -24.789 21.047 -19.031 1.00 31.76 98 ASP A C 1
ATOM 730 O O . ASP A 1 98 ? -24.018 20.277 -18.463 1.00 31.53 98 ASP A O 1
ATOM 735 N N . GLU A 1 99 ? -24.734 21.302 -20.338 1.00 29.72 99 GLU A N 1
ATOM 736 C CA . GLU A 1 99 ? -23.768 20.664 -21.226 1.00 29.88 99 GLU A CA 1
ATOM 737 C C . GLU A 1 99 ? -22.341 21.038 -20.835 1.00 27.30 99 GLU A C 1
ATOM 738 O O . GLU A 1 99 ? -21.445 20.203 -20.851 1.00 25.34 99 GLU A O 1
ATOM 744 N N . LYS A 1 100 ? -22.139 22.305 -20.494 1.00 26.86 100 LYS A N 1
ATOM 745 C CA . LYS A 1 100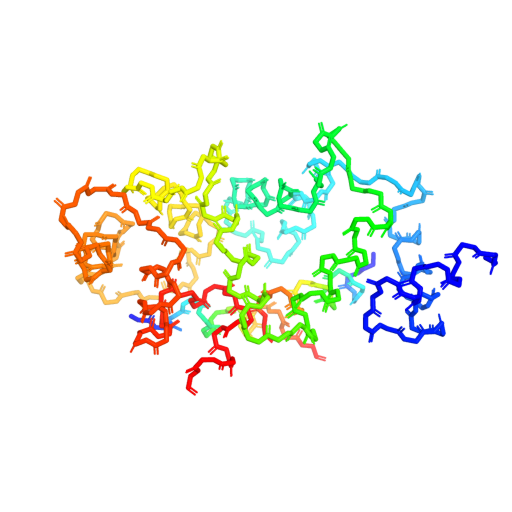 ? -20.822 22.785 -20.100 1.00 25.75 100 LYS A CA 1
ATOM 746 C C . LYS A 1 100 ? -20.391 22.165 -18.788 1.00 25.86 100 LYS A C 1
ATOM 747 O O . LYS A 1 100 ? -19.231 21.806 -18.618 1.00 25.18 100 LYS A O 1
ATOM 753 N N . LEU A 1 101 ? -21.335 22.011 -17.870 1.00 26.94 101 LEU A N 1
ATOM 754 C CA . LEU A 1 101 ? -21.050 21.385 -16.596 1.00 26.95 101 LEU A CA 1
ATOM 755 C C . LEU A 1 101 ? -20.712 19.909 -16.773 1.00 27.29 101 LEU A C 1
ATOM 756 O O . LEU A 1 101 ? -19.839 19.391 -16.078 1.00 24.78 101 LEU A O 1
ATOM 761 N N . ARG A 1 102 ? -21.373 19.249 -17.728 1.00 29.15 102 ARG A N 1
ATOM 762 C CA . ARG A 1 102 ? -21.091 17.841 -18.031 1.00 29.76 102 ARG A CA 1
ATOM 763 C C . ARG A 1 102 ? -19.712 17.682 -18.646 1.00 29.27 102 ARG A C 1
ATOM 764 O O . ARG A 1 102 ? -19.071 16.644 -18.499 1.00 28.05 102 ARG A O 1
ATOM 772 N N . TRP A 1 103 ? -19.278 18.697 -19.380 1.00 27.48 103 TRP A N 1
ATOM 773 C CA . TRP A 1 103 ? -17.964 18.659 -20.001 1.00 27.69 103 TRP A CA 1
ATOM 774 C C . TRP A 1 103 ? -16.890 18.801 -18.921 1.00 26.41 103 TRP A C 1
ATOM 775 O O . TRP A 1 103 ? -15.975 17.997 -18.843 1.00 26.07 103 TRP A O 1
ATOM 786 N N . ALA A 1 104 ? -17.044 19.791 -18.054 1.00 25.80 104 ALA A N 1
ATOM 787 C CA . ALA A 1 104 ? -16.129 19.963 -16.942 1.00 25.83 104 ALA A CA 1
ATOM 788 C C . ALA A 1 104 ? -16.122 18.733 -16.020 1.00 27.15 104 ALA A C 1
ATOM 789 O O . ALA A 1 104 ? -15.079 18.372 -15.465 1.00 26.13 104 ALA A O 1
ATOM 791 N N . PHE A 1 105 ? -17.268 18.072 -15.879 1.00 28.33 105 PHE A N 1
ATOM 792 C CA . PHE A 1 105 ? -17.339 16.864 -15.051 1.00 29.74 105 PHE A CA 1
ATOM 793 C C . PHE A 1 105 ? -16.476 15.754 -15.639 1.00 30.83 105 PHE A C 1
ATOM 794 O O . PHE A 1 105 ? -15.770 15.065 -14.911 1.00 30.98 105 PHE A O 1
ATOM 802 N N . LYS A 1 106 ? -16.547 15.573 -16.954 1.00 32.91 106 LYS A N 1
ATOM 803 C CA . LYS A 1 106 ? -15.707 14.590 -17.631 1.00 35.21 106 LYS A CA 1
ATOM 804 C C . LYS A 1 106 ? -14.223 14.895 -17.443 1.00 33.84 106 LYS A C 1
ATOM 805 O O . LYS A 1 106 ? -13.397 13.985 -17.387 1.00 34.39 106 LYS A O 1
ATOM 811 N N . LEU A 1 107 ? -13.882 16.176 -17.374 1.00 32.83 107 LEU A N 1
ATOM 812 C CA . LEU A 1 107 ? -12.490 16.573 -17.143 1.00 33.66 107 LEU A CA 1
ATOM 813 C C . LEU A 1 107 ? -11.989 16.035 -15.802 1.00 34.14 107 LEU A C 1
ATOM 814 O O . LEU A 1 107 ? -10.914 15.435 -15.723 1.00 36.35 107 LEU A O 1
ATOM 819 N N . TYR A 1 108 ? -12.794 16.226 -14.764 1.00 33.53 108 TYR A N 1
ATOM 820 C CA . TYR A 1 108 ? -12.434 15.823 -13.411 1.00 34.58 108 TYR A CA 1
ATOM 821 C C . TYR A 1 108 ? -12.555 14.314 -13.203 1.00 35.79 108 TYR A C 1
ATOM 822 O O . TYR A 1 108 ? -11.766 13.726 -12.472 1.00 37.73 108 TYR A O 1
ATOM 831 N N . ASP A 1 109 ? -13.540 13.694 -13.849 1.00 36.09 109 ASP A N 1
ATOM 832 C CA . ASP A 1 109 ? -13.778 12.256 -13.712 1.00 37.82 109 ASP A CA 1
ATOM 833 C C . ASP A 1 109 ? -12.761 11.437 -14.499 1.00 40.36 109 ASP A C 1
ATOM 834 O O . ASP A 1 109 ? -13.099 10.776 -15.490 1.00 38.70 109 ASP A O 1
ATOM 839 N N . LEU A 1 110 ? -11.539 11.403 -13.981 1.00 42.17 110 LEU A N 1
ATOM 840 C CA . LEU A 1 110 ? -10.398 10.833 -14.696 1.00 42.97 110 LEU A CA 1
ATOM 841 C C . LEU A 1 110 ? -10.596 9.389 -15.162 1.00 44.39 110 LEU A C 1
ATOM 842 O O . LEU A 1 110 ? -10.280 9.074 -16.300 1.00 43.84 110 LEU A O 1
ATOM 847 N N . ASP A 1 111 ? -11.117 8.515 -14.304 1.00 45.55 111 ASP A N 1
ATOM 848 C CA . ASP A 1 111 ? -11.302 7.118 -14.693 1.00 48.26 111 ASP A CA 1
ATOM 849 C C . ASP A 1 111 ? -12.632 6.898 -15.419 1.00 48.95 111 ASP A C 1
ATOM 850 O O . ASP A 1 111 ? -12.943 5.793 -15.850 1.00 51.90 111 ASP A O 1
ATOM 855 N N . ASN A 1 112 ? -13.414 7.960 -15.557 1.00 49.28 112 ASN A N 1
ATOM 856 C CA . ASN A 1 112 ? -14.661 7.901 -16.316 1.00 48.38 112 ASN A CA 1
ATOM 857 C C . ASN A 1 112 ? -15.657 6.869 -15.801 1.00 45.41 112 ASN A C 1
ATOM 858 O O . ASN A 1 112 ? -16.294 6.175 -16.588 1.00 44.60 112 ASN A O 1
ATOM 863 N N . ASP A 1 113 ? -15.817 6.794 -14.486 1.00 42.89 113 ASP A N 1
ATOM 864 C CA . ASP A 1 113 ? -16.740 5.841 -13.893 1.00 43.79 113 ASP A CA 1
ATOM 865 C C . ASP A 1 113 ? -18.028 6.496 -13.388 1.00 42.68 113 ASP A C 1
ATOM 866 O O . ASP A 1 113 ? -18.842 5.840 -12.745 1.00 42.78 113 ASP A O 1
ATOM 871 N N . GLY A 1 114 ? -18.206 7.785 -13.676 1.00 41.02 114 GLY A N 1
ATOM 872 C CA . GLY A 1 114 ? -19.429 8.501 -13.288 1.00 39.02 114 GLY A CA 1
ATOM 873 C C . GLY A 1 114 ? -19.332 9.196 -11.943 1.00 36.74 114 GLY A C 1
ATOM 874 O O . GLY A 1 114 ? -20.304 9.765 -11.452 1.00 35.27 114 GLY A O 1
ATOM 875 N N . TYR A 1 115 ? -18.136 9.185 -11.369 1.00 36.29 115 TYR A N 1
ATOM 876 C CA . TYR A 1 115 ? -17.900 9.760 -10.057 1.00 35.07 115 TYR A CA 1
ATOM 877 C C . TYR A 1 115 ? -16.589 10.530 -10.061 1.00 35.52 115 TYR A C 1
ATOM 878 O O . TYR A 1 115 ? -15.641 10.123 -10.720 1.00 39.04 115 TYR A O 1
ATOM 887 N N . ILE A 1 116 ? -16.534 11.639 -9.328 1.00 35.44 116 ILE A N 1
ATOM 888 C CA . ILE A 1 116 ? -15.263 12.298 -9.036 1.00 34.93 116 ILE A CA 1
ATOM 889 C C . ILE A 1 116 ? -14.891 11.972 -7.597 1.00 36.27 116 ILE A C 1
ATOM 890 O O . ILE A 1 116 ? -15.635 12.312 -6.685 1.00 35.39 116 ILE A O 1
ATOM 895 N N . THR A 1 117 ? -13.778 11.264 -7.403 1.00 38.25 117 THR A N 1
ATOM 896 C CA . THR A 1 117 ? -13.269 10.965 -6.071 1.00 39.57 117 THR A CA 1
ATOM 897 C C . THR A 1 117 ? -12.456 12.139 -5.538 1.00 39.53 117 THR A C 1
ATOM 898 O O . THR A 1 117 ? -12.109 13.055 -6.283 1.00 36.65 117 THR A O 1
ATOM 902 N N . ARG A 1 118 ? -12.135 12.103 -4.247 1.00 42.00 118 ARG A N 1
ATOM 903 C CA . ARG A 1 118 ? -11.281 13.126 -3.665 1.00 43.08 118 ARG A CA 1
ATOM 904 C C . ARG A 1 118 ? -9.912 13.060 -4.327 1.00 43.16 118 ARG A C 1
ATOM 905 O O . ARG A 1 118 ? -9.301 14.091 -4.609 1.00 45.26 118 ARG A O 1
ATOM 913 N N . ASN A 1 119 ? -9.459 11.850 -4.630 1.00 42.65 119 ASN A N 1
ATOM 914 C CA . ASN A 1 119 ? -8.170 11.674 -5.278 1.00 43.66 119 ASN A CA 1
ATOM 915 C C . ASN A 1 119 ? -8.154 12.268 -6.677 1.00 41.47 119 ASN A C 1
ATOM 916 O O . ASN A 1 119 ? -7.202 12.948 -7.046 1.00 40.24 119 ASN A O 1
ATOM 921 N N . GLU A 1 120 ? -9.225 12.034 -7.434 1.00 40.77 120 GLU A N 1
ATOM 922 C CA . GLU A 1 120 ? -9.343 12.547 -8.796 1.00 39.21 120 GLU A CA 1
ATOM 923 C C . GLU A 1 120 ? -9.321 14.084 -8.809 1.00 39.05 120 GLU A C 1
ATOM 924 O O . GLU A 1 120 ? -8.659 14.693 -9.649 1.00 38.66 120 GLU A O 1
ATOM 930 N N . MET A 1 121 ? -10.036 14.709 -7.877 1.00 39.89 121 MET A N 1
ATOM 931 C CA . MET A 1 121 ? -10.086 16.172 -7.802 1.00 39.98 121 MET A CA 1
ATOM 932 C C . MET A 1 121 ? -8.743 16.734 -7.354 1.00 39.76 121 MET A C 1
ATOM 933 O O . MET A 1 121 ? -8.321 17.798 -7.804 1.00 38.15 121 MET A O 1
ATOM 938 N N . LEU A 1 122 ? -8.082 16.020 -6.450 1.00 40.33 122 LEU A N 1
ATOM 939 C CA . LEU A 1 122 ? -6.764 16.427 -5.987 1.00 41.04 122 LEU A CA 1
ATOM 940 C C . LEU A 1 122 ? -5.777 16.444 -7.146 1.00 40.00 122 LEU A C 1
ATOM 941 O O . LEU A 1 122 ? -4.924 17.333 -7.235 1.00 37.74 122 LEU A O 1
ATOM 946 N N . ASP A 1 123 ? -5.892 15.457 -8.032 1.00 39.40 123 ASP A N 1
ATOM 947 C CA . ASP A 1 123 ? -5.036 15.396 -9.214 1.00 40.09 123 ASP A CA 1
ATOM 948 C C . ASP A 1 123 ? -5.283 16.593 -10.128 1.00 37.76 123 ASP A C 1
ATOM 949 O O . ASP A 1 123 ? -4.345 17.253 -10.561 1.00 37.69 123 ASP A O 1
ATOM 954 N N . ILE A 1 124 ? -6.546 16.878 -10.416 1.00 35.96 124 ILE A N 1
ATOM 955 C CA . ILE A 1 124 ? -6.874 18.024 -11.258 1.00 35.24 124 ILE A CA 1
ATOM 956 C C . ILE A 1 124 ? -6.354 19.315 -10.630 1.00 33.55 124 ILE A C 1
ATOM 957 O O . ILE A 1 124 ? -5.730 20.133 -11.303 1.00 33.14 124 ILE A O 1
ATOM 962 N N . VAL A 1 125 ? -6.632 19.506 -9.346 1.00 31.58 125 VAL A N 1
ATOM 963 C CA . VAL A 1 125 ? -6.276 20.756 -8.690 1.00 31.50 125 VAL A CA 1
ATOM 964 C C . VAL A 1 125 ? -4.760 20.876 -8.590 1.00 31.96 125 VAL A C 1
ATOM 965 O O . VAL A 1 125 ? -4.211 21.948 -8.806 1.00 31.85 125 VAL A O 1
ATOM 969 N N . ASP A 1 126 ? -4.083 19.756 -8.358 1.00 33.89 126 ASP A N 1
ATOM 970 C CA . ASP A 1 126 ? -2.626 19.741 -8.369 1.00 35.60 126 ASP A CA 1
ATOM 971 C C . ASP A 1 126 ? -2.067 20.143 -9.738 1.00 34.28 126 ASP A C 1
ATOM 972 O O . ASP A 1 126 ? -1.092 20.889 -9.827 1.00 34.24 126 ASP A O 1
ATOM 977 N N . ALA A 1 127 ? -2.685 19.634 -10.797 1.00 33.09 127 ALA A N 1
ATOM 978 C CA . ALA A 1 127 ? -2.239 19.922 -12.162 1.00 33.40 127 ALA A CA 1
ATOM 979 C C . ALA A 1 127 ? -2.356 21.404 -1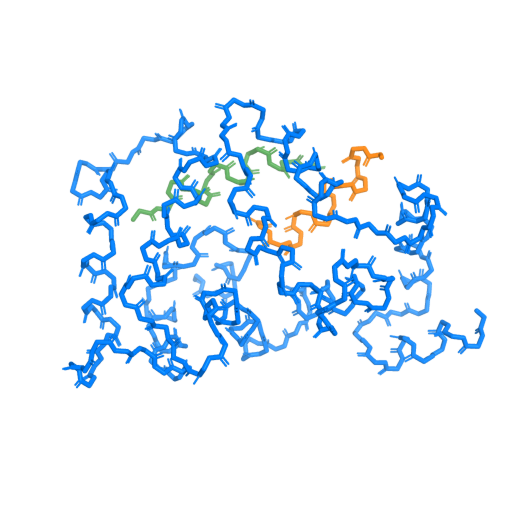2.477 1.00 32.75 127 ALA A C 1
ATOM 980 O O . ALA A 1 127 ? -1.486 21.977 -13.134 1.00 33.02 127 ALA A O 1
ATOM 982 N N . ILE A 1 128 ? -3.439 22.021 -12.009 1.00 32.22 128 ILE A N 1
ATOM 983 C CA . ILE A 1 128 ? -3.646 23.445 -12.207 1.00 31.42 128 ILE A CA 1
ATOM 984 C C . ILE A 1 128 ? -2.603 24.256 -11.437 1.00 33.25 128 ILE A C 1
ATOM 985 O O . ILE A 1 128 ? -2.089 25.249 -11.950 1.00 32.80 128 ILE A O 1
ATOM 990 N N . TYR A 1 129 ? -2.324 23.851 -10.197 1.00 34.26 129 TYR A N 1
ATOM 991 C CA . TYR A 1 129 ? -1.320 24.531 -9.376 1.00 36.70 129 TYR A CA 1
ATOM 992 C C . TYR A 1 129 ? 0.051 24.396 -10.027 1.00 38.54 129 TYR A C 1
ATOM 993 O O . TYR A 1 129 ? 0.835 25.342 -10.017 1.00 38.91 129 TYR A O 1
ATOM 1002 N N . GLN A 1 130 ? 0.333 23.225 -10.597 1.00 39.56 130 GLN A N 1
ATOM 1003 C CA . GLN A 1 130 ? 1.604 22.998 -11.279 1.00 41.86 130 GLN A CA 1
ATOM 1004 C C . GLN A 1 130 ? 1.743 23.882 -12.502 1.00 41.12 130 GLN A C 1
ATOM 1005 O O . GLN A 1 130 ? 2.836 24.334 -12.826 1.00 42.75 130 GLN A O 1
ATOM 1011 N N . MET A 1 131 ? 0.647 24.095 -13.211 1.00 40.07 131 MET A N 1
ATOM 1012 C CA . MET A 1 131 ? 0.701 24.884 -14.432 1.00 40.87 131 MET A CA 1
ATOM 1013 C C . MET A 1 131 ? 0.764 26.384 -14.145 1.00 40.42 131 MET A C 1
ATOM 1014 O O . MET A 1 131 ? 1.499 27.113 -14.808 1.00 41.12 131 MET A O 1
ATOM 1019 N N . VAL A 1 132 ? -0.002 26.839 -13.158 1.00 38.62 132 VAL A N 1
ATOM 1020 C CA . VAL A 1 132 ? -0.244 28.272 -12.983 1.00 38.89 132 VAL A CA 1
ATOM 1021 C C . VAL A 1 132 ? 0.093 28.815 -11.587 1.00 40.28 132 VAL A C 1
ATOM 1022 O O . VAL A 1 132 ? 0.118 30.033 -11.387 1.00 38.38 132 VAL A O 1
ATOM 1026 N N . GLY A 1 133 ? 0.321 27.918 -10.625 1.00 39.92 133 GLY A N 1
ATOM 1027 C CA . GLY A 1 133 ? 0.518 28.304 -9.234 1.00 41.17 133 GLY A CA 1
ATOM 1028 C C . GLY A 1 133 ? 1.610 29.339 -9.056 1.00 43.89 133 GLY A C 1
ATOM 1029 O O . GLY A 1 133 ? 1.473 30.253 -8.250 1.00 43.48 133 GLY A O 1
ATOM 1030 N N . ASN A 1 134 ? 2.693 29.173 -9.812 1.00 47.67 134 ASN A N 1
ATOM 1031 C CA . ASN A 1 134 ? 3.816 30.113 -9.855 1.00 51.61 134 ASN A CA 1
ATOM 1032 C C . ASN A 1 134 ? 3.434 31.584 -9.963 1.00 50.79 134 ASN A C 1
ATOM 1033 O O . ASN A 1 134 ? 4.205 32.453 -9.563 1.00 52.34 134 ASN A O 1
ATOM 1038 N N . THR A 1 135 ? 2.283 31.860 -10.569 1.00 47.73 135 THR A N 1
ATOM 1039 C CA . THR A 1 135 ? 1.934 33.219 -10.977 1.00 47.91 135 THR A CA 1
ATOM 1040 C C . THR A 1 135 ? 0.918 33.906 -10.070 1.00 46.91 135 THR A C 1
ATOM 1041 O O . THR A 1 135 ? 0.749 35.123 -10.139 1.00 47.15 135 THR A O 1
ATOM 1045 N N . VAL A 1 136 ? 0.237 33.131 -9.231 1.00 46.23 136 VAL A N 1
ATOM 1046 C CA . VAL A 1 136 ? -0.811 33.678 -8.374 1.00 45.90 136 VAL A CA 1
ATOM 1047 C C . VAL A 1 136 ? -0.368 33.730 -6.920 1.00 46.82 136 VAL A C 1
ATOM 1048 O O . VAL A 1 136 ? 0.546 33.026 -6.509 1.00 47.22 136 VAL A O 1
ATOM 1052 N N . GLU A 1 137 ? -1.046 34.554 -6.140 1.00 47.96 137 GLU A N 1
ATOM 1053 C CA . GLU A 1 137 ? -0.843 34.574 -4.709 1.00 51.35 137 GLU A CA 1
ATOM 1054 C C . GLU A 1 137 ? -2.144 34.176 -4.026 1.00 50.17 137 GLU A C 1
ATOM 1055 O O . GLU A 1 137 ? -3.150 34.885 -4.098 1.00 48.02 137 GLU A O 1
ATOM 1061 N N . LEU A 1 138 ? -2.115 33.003 -3.399 1.00 49.19 138 LEU A N 1
ATOM 1062 C CA . LEU A 1 138 ? -3.292 32.416 -2.781 1.00 48.29 138 LEU A CA 1
ATOM 1063 C C . LEU A 1 138 ? -3.364 32.764 -1.299 1.00 50.49 138 LEU A C 1
ATOM 1064 O O . LEU A 1 138 ? -2.334 32.886 -0.632 1.00 50.33 138 LEU A O 1
ATOM 1069 N N . PRO A 1 139 ? -4.588 32.916 -0.772 1.00 50.20 139 PRO A N 1
ATOM 1070 C CA . PRO A 1 139 ? -4.713 33.030 0.672 1.00 51.23 139 PRO A CA 1
ATOM 1071 C C . PRO A 1 139 ? -4.114 31.794 1.321 1.00 53.08 139 PRO A C 1
ATOM 1072 O O . PRO A 1 139 ? -4.270 30.689 0.800 1.00 49.54 139 PRO A O 1
ATOM 1076 N N . GLU A 1 140 ? -3.432 31.981 2.445 1.00 57.28 140 GLU A N 1
ATOM 1077 C CA . GLU A 1 140 ? -2.702 30.890 3.092 1.00 59.63 140 GLU A CA 1
ATOM 1078 C C . GLU A 1 140 ? -3.557 29.623 3.327 1.00 57.97 140 GLU A C 1
ATOM 1079 O O . GLU A 1 140 ? -3.079 28.507 3.120 1.00 57.64 140 GLU A O 1
ATOM 1085 N N . GLU A 1 141 ? -4.834 29.785 3.660 1.00 57.57 141 GLU A N 1
ATOM 1086 C CA . GLU A 1 141 ? -5.699 28.627 3.919 1.00 57.41 141 GLU A CA 1
ATOM 1087 C C . GLU A 1 141 ? -5.964 27.762 2.683 1.00 54.35 141 GLU A C 1
ATOM 1088 O O . GLU A 1 141 ? -6.584 26.707 2.795 1.00 52.44 141 GLU A O 1
ATOM 1094 N N . GLU A 1 142 ? -5.580 28.232 1.501 1.00 51.01 142 GLU A N 1
ATOM 1095 C CA . GLU A 1 142 ? -5.876 27.496 0.274 1.00 49.59 142 GLU A CA 1
ATOM 1096 C C . GLU A 1 142 ? -4.653 27.406 -0.631 1.00 46.73 142 GLU A C 1
ATOM 1097 O O . GLU A 1 142 ? -4.783 27.227 -1.841 1.00 45.61 142 GLU A O 1
ATOM 1103 N N . ASN A 1 143 ? -3.465 27.508 -0.044 1.00 45.36 143 ASN A N 1
ATOM 1104 C CA . ASN A 1 143 ? -2.239 27.612 -0.832 1.00 44.00 143 ASN A CA 1
ATOM 1105 C C . ASN A 1 143 ? -1.630 26.277 -1.243 1.00 43.01 143 ASN A C 1
ATOM 1106 O O . ASN A 1 143 ? -0.527 26.251 -1.769 1.00 42.31 143 ASN A O 1
ATOM 1111 N N . THR A 1 144 ? -2.327 25.177 -0.965 1.00 42.28 144 THR A N 1
ATOM 1112 C CA . THR A 1 144 ? -1.967 23.878 -1.529 1.00 42.24 144 THR A CA 1
ATOM 1113 C C . THR A 1 144 ? -3.205 23.187 -2.079 1.00 41.62 144 THR A C 1
ATOM 1114 O O . THR A 1 144 ? -4.327 23.442 -1.625 1.00 42.07 144 THR A O 1
ATOM 1118 N N . PRO A 1 145 ? -3.001 22.267 -3.028 1.00 40.37 145 PRO A N 1
ATOM 1119 C CA . PRO A 1 145 ? -4.107 21.491 -3.558 1.00 40.30 145 PRO A CA 1
ATOM 1120 C C . PRO A 1 145 ? -4.925 20.815 -2.455 1.00 41.68 145 PRO A C 1
ATOM 1121 O O . PRO A 1 145 ? -6.160 20.842 -2.499 1.00 40.66 145 PRO A O 1
ATOM 1125 N N . GLU A 1 146 ? -4.234 20.239 -1.474 1.00 44.68 146 GLU A N 1
ATOM 1126 C CA . GLU A 1 146 ? -4.873 19.542 -0.353 1.00 47.06 146 GLU A CA 1
ATOM 1127 C C . GLU A 1 146 ? -5.806 20.443 0.451 1.00 45.84 146 GLU A C 1
ATOM 1128 O O . GLU A 1 146 ? -6.915 20.034 0.816 1.00 44.54 146 GLU A O 1
ATOM 1134 N N . LYS A 1 147 ? -5.331 21.643 0.778 1.00 44.51 147 LYS A N 1
ATOM 1135 C CA . LYS A 1 147 ? -6.135 22.608 1.523 1.00 44.25 147 LYS A CA 1
ATOM 1136 C C . LYS A 1 147 ? -7.386 22.998 0.740 1.00 42.44 147 LYS A C 1
ATOM 1137 O O . LYS A 1 147 ? -8.481 23.063 1.306 1.00 43.13 147 LYS A O 1
ATOM 1143 N N . ARG A 1 148 ? -7.206 23.280 -0.550 1.00 41.14 148 ARG A N 1
ATOM 1144 C CA . ARG A 1 148 ? -8.308 23.703 -1.424 1.00 40.35 148 ARG A CA 1
ATOM 1145 C C . ARG A 1 148 ? -9.340 22.591 -1.563 1.00 39.81 148 ARG A C 1
ATOM 1146 O O . ARG A 1 148 ? -10.540 22.817 -1.410 1.00 40.71 148 ARG A O 1
ATOM 1154 N N . VAL A 1 149 ? -8.858 21.380 -1.806 1.00 39.35 149 VAL A N 1
ATOM 1155 C CA . VAL A 1 149 ? -9.732 20.245 -2.053 1.00 39.69 149 VAL A CA 1
ATOM 1156 C C . VAL A 1 149 ? -10.498 19.832 -0.794 1.00 41.75 149 VAL A C 1
ATOM 1157 O O . VAL A 1 149 ? -11.687 19.515 -0.859 1.00 41.14 149 VAL A O 1
ATOM 1161 N N . ASP A 1 150 ? -9.836 19.867 0.354 1.00 43.17 150 ASP A N 1
ATOM 1162 C CA . ASP A 1 150 ? -10.497 19.499 1.593 1.00 45.02 150 ASP A CA 1
ATOM 1163 C C . ASP A 1 150 ? -11.793 20.254 1.757 1.00 44.75 150 ASP A C 1
ATOM 1164 O O . ASP A 1 150 ? -12.810 19.677 2.147 1.00 45.50 150 ASP A O 1
ATOM 1169 N N . ARG A 1 151 ? -11.744 21.550 1.474 1.00 44.08 151 ARG A N 1
ATOM 1170 C CA . ARG A 1 151 ? -12.900 22.412 1.650 1.00 44.55 151 ARG A CA 1
ATOM 1171 C C . ARG A 1 151 ? -13.954 22.199 0.588 1.00 40.78 151 ARG A C 1
ATOM 1172 O O . ARG A 1 151 ? -15.134 22.028 0.908 1.00 41.60 151 ARG A O 1
ATOM 1180 N N . ILE A 1 152 ? -13.548 22.233 -0.674 1.00 37.09 152 ILE A N 1
ATOM 1181 C CA . ILE A 1 152 ? -14.531 22.174 -1.744 1.00 34.87 152 ILE A CA 1
ATOM 1182 C C . ILE A 1 152 ? -15.109 20.772 -1.919 1.00 33.89 152 ILE A C 1
ATOM 1183 O O . ILE A 1 152 ? -16.285 20.621 -2.256 1.00 33.40 152 ILE A O 1
ATOM 1188 N N . PHE A 1 153 ? -14.322 19.746 -1.635 1.00 33.89 153 PHE A N 1
ATOM 1189 C CA . PHE A 1 153 ? -14.842 18.394 -1.770 1.00 34.85 153 PHE A CA 1
ATOM 1190 C C . PHE A 1 153 ? -15.850 18.061 -0.676 1.00 35.53 153 PHE A C 1
ATOM 1191 O O . PHE A 1 153 ? -16.867 17.436 -0.955 1.00 37.38 153 PHE A O 1
ATOM 1199 N N . ALA A 1 154 ? -15.572 18.448 0.567 1.00 34.81 154 ALA A N 1
ATOM 1200 C CA . ALA A 1 154 ? -16.526 18.201 1.642 1.00 35.19 154 ALA A CA 1
ATOM 1201 C C . ALA A 1 154 ? -17.779 19.043 1.426 1.00 35.27 154 ALA A C 1
ATOM 1202 O O . ALA A 1 154 ? -18.887 18.583 1.680 1.00 35.90 154 ALA A O 1
ATOM 1204 N N . MET A 1 155 ? -17.604 20.265 0.933 1.00 35.96 155 MET A N 1
ATOM 1205 C CA . MET A 1 155 ? -18.739 21.113 0.575 1.00 36.77 155 MET A CA 1
ATOM 1206 C C . MET A 1 155 ? -19.654 20.390 -0.410 1.00 35.77 155 MET A C 1
ATOM 1207 O O . MET A 1 155 ? -20.863 20.371 -0.229 1.00 36.02 155 MET A O 1
ATOM 1212 N N . MET A 1 156 ? -19.072 19.738 -1.409 1.00 35.60 156 MET A N 1
ATOM 1213 C CA . MET A 1 156 ? -19.855 19.170 -2.502 1.00 36.68 156 MET A CA 1
ATOM 1214 C C . MET A 1 156 ? -20.389 17.782 -2.224 1.00 37.14 156 MET A C 1
ATOM 1215 O O . MET A 1 156 ? -21.405 17.392 -2.784 1.00 37.70 156 MET A O 1
ATOM 1220 N N . ASP A 1 157 ? -19.684 17.025 -1.395 1.00 38.56 157 ASP A N 1
ATOM 1221 C CA . ASP A 1 157 ? -20.031 15.632 -1.169 1.00 40.87 157 ASP A CA 1
ATOM 1222 C C . ASP A 1 157 ? -21.154 15.479 -0.165 1.00 43.47 157 ASP A C 1
ATOM 1223 O O . ASP A 1 157 ? -20.942 15.072 0.978 1.00 43.98 157 ASP A O 1
ATOM 1228 N N . LYS A 1 158 ? -22.364 15.738 -0.628 1.00 45.13 158 LYS A N 1
ATOM 1229 C CA . LYS A 1 158 ? -23.512 15.733 0.247 1.00 49.39 158 LYS A CA 1
ATOM 1230 C C . LYS A 1 158 ? -23.989 14.362 0.704 1.00 51.37 158 LYS A C 1
ATOM 1231 O O . LYS A 1 158 ? -24.670 14.272 1.719 1.00 52.85 158 LYS A O 1
ATOM 1237 N N . ASN A 1 159 ? -23.572 13.299 0.020 1.00 52.08 159 ASN A N 1
ATOM 1238 C CA . ASN A 1 159 ? -23.852 11.933 0.484 1.00 55.18 159 ASN A CA 1
ATOM 1239 C C . ASN A 1 159 ? -22.779 11.443 1.424 1.00 53.42 159 ASN A C 1
ATOM 1240 O O . ASN A 1 159 ? -22.805 10.294 1.840 1.00 56.20 159 ASN A O 1
ATOM 1245 N N . ALA A 1 160 ? -21.778 12.277 1.676 1.00 50.67 160 ALA A N 1
ATOM 1246 C CA . ALA A 1 160 ? -20.691 11.895 2.565 1.00 51.08 160 ALA A CA 1
ATOM 1247 C C . ALA A 1 160 ? -20.191 10.497 2.220 1.00 50.14 160 ALA A C 1
ATOM 1248 O O . ALA A 1 160 ? -19.946 9.677 3.107 1.00 51.96 160 ALA A O 1
ATOM 1250 N N . ASP A 1 161 ? -20.045 10.222 0.930 1.00 47.52 161 ASP A N 1
ATOM 1251 C CA . ASP A 1 161 ? -19.580 8.911 0.493 1.00 48.07 161 ASP A CA 1
ATOM 1252 C C . ASP A 1 161 ? -18.248 8.939 -0.246 1.00 45.57 161 ASP A C 1
ATOM 1253 O O . ASP A 1 161 ? -17.804 7.909 -0.738 1.00 44.09 161 ASP A O 1
ATOM 1258 N N . GLY A 1 162 ? -17.614 10.108 -0.336 1.00 43.81 162 GLY A N 1
ATOM 1259 C CA . GLY A 1 162 ? -16.282 10.206 -0.939 1.00 42.35 162 GLY A CA 1
ATOM 1260 C C . GLY A 1 162 ? -16.278 10.214 -2.460 1.00 41.88 162 GLY A C 1
ATOM 1261 O O . GLY A 1 162 ? -15.219 10.199 -3.094 1.00 39.57 162 GLY A O 1
ATOM 1262 N N . LYS A 1 163 ? -17.464 10.252 -3.050 1.00 42.36 163 LYS A N 1
ATOM 1263 C CA . LYS A 1 163 ? -17.584 10.315 -4.494 1.00 43.01 163 LYS A CA 1
ATOM 1264 C C . LYS A 1 163 ? -18.700 11.277 -4.910 1.00 41.80 163 LYS A C 1
ATOM 1265 O O . LYS A 1 163 ? -19.832 11.248 -4.374 1.00 48.79 163 LYS A O 1
ATOM 1271 N N . LEU A 1 164 ? -18.329 12.196 -5.801 1.00 38.13 164 LEU A N 1
ATOM 1272 C CA . LEU A 1 164 ? -19.239 13.211 -6.301 1.00 34.89 164 LEU A CA 1
ATOM 1273 C C . LEU A 1 164 ? -19.926 12.725 -7.562 1.00 34.46 164 LEU A C 1
ATOM 1274 O O . LEU A 1 164 ? -19.261 12.360 -8.541 1.00 33.25 164 LEU A O 1
ATOM 1279 N N . THR A 1 165 ? -21.257 12.714 -7.525 1.00 34.38 165 THR A N 1
ATOM 1280 C CA . THR A 1 165 ? -22.064 12.486 -8.715 1.00 34.78 165 THR A CA 1
ATOM 1281 C C . THR A 1 165 ? -22.004 13.729 -9.607 1.00 33.64 165 THR A C 1
ATOM 1282 O O . THR A 1 165 ? -21.524 14.788 -9.195 1.00 32.33 165 THR A O 1
ATOM 1286 N N . LEU A 1 166 ? -22.555 13.606 -10.806 1.00 34.10 166 LEU A N 1
ATOM 1287 C CA . LEU A 1 166 ? -22.713 14.747 -11.699 1.00 33.71 166 LEU A CA 1
ATOM 1288 C C . LEU A 1 166 ? -23.576 15.827 -11.037 1.00 34.47 166 LEU A C 1
ATOM 1289 O O . LEU A 1 166 ? -23.258 17.018 -11.093 1.00 33.90 166 LEU A O 1
ATOM 1294 N N . GLN A 1 167 ? -24.662 15.405 -10.402 1.00 36.67 167 GLN A N 1
ATOM 1295 C CA . GLN A 1 167 ? -25.581 16.340 -9.755 1.00 37.91 167 GLN A CA 1
ATOM 1296 C C . GLN A 1 167 ? -24.898 17.092 -8.608 1.00 36.27 167 GLN A C 1
ATOM 1297 O O . GLN A 1 167 ? -25.085 18.304 -8.447 1.00 33.90 167 GLN A O 1
ATOM 1303 N N . GLU A 1 168 ? -24.114 16.374 -7.808 1.00 35.11 168 GLU A N 1
ATOM 1304 C CA . GLU A 1 168 ? -23.385 17.002 -6.709 1.00 35.93 168 GLU A CA 1
ATOM 1305 C C . GLU A 1 168 ? -22.384 18.033 -7.253 1.00 33.66 168 GLU A C 1
ATOM 1306 O O . GLU A 1 168 ? -22.257 19.140 -6.712 1.00 32.56 168 GLU A O 1
ATOM 1312 N N . PHE A 1 169 ? -21.691 17.661 -8.326 1.00 32.19 169 PHE A N 1
ATOM 1313 C CA . PHE A 1 169 ? -20.751 18.561 -8.993 1.00 33.00 169 PHE A CA 1
ATOM 1314 C C . PHE A 1 169 ? -21.462 19.760 -9.644 1.00 31.26 169 PHE A C 1
ATOM 1315 O O . PHE A 1 169 ? -21.024 20.894 -9.504 1.00 30.22 169 PHE A O 1
ATOM 1323 N N . GLN A 1 170 ? -22.587 19.516 -10.305 1.00 32.87 170 GLN A N 1
ATOM 1324 C CA . GLN A 1 170 ? -23.391 20.615 -10.863 1.00 33.04 170 GLN A CA 1
ATOM 1325 C C . GLN A 1 170 ? -23.887 21.572 -9.780 1.00 33.62 170 GLN A C 1
ATOM 1326 O O . GLN A 1 170 ? -23.648 22.779 -9.847 1.00 32.52 170 GLN A O 1
ATOM 1332 N N . GLU A 1 171 ? -24.538 21.029 -8.757 1.00 35.56 171 GLU A N 1
ATOM 1333 C CA . GLU A 1 171 ? -25.070 21.856 -7.672 1.00 36.60 171 GLU A CA 1
ATOM 1334 C C . GLU A 1 171 ? -23.952 22.545 -6.881 1.00 34.01 171 GLU A C 1
ATOM 1335 O O . GLU A 1 171 ? -24.116 23.672 -6.420 1.00 33.47 171 GLU A O 1
ATOM 1341 N N . GLY A 1 172 ? -22.812 21.876 -6.741 1.00 33.42 172 GLY A N 1
ATOM 1342 C CA . GLY A 1 172 ? -21.677 22.440 -6.002 1.00 32.06 172 GLY A CA 1
ATOM 1343 C C . GLY A 1 172 ? -21.061 23.640 -6.698 1.00 31.70 172 GLY A C 1
ATOM 1344 O O . GLY A 1 172 ? -20.716 24.632 -6.057 1.00 30.68 172 GLY A O 1
ATOM 1345 N N . SER A 1 173 ? -20.962 23.558 -8.024 1.00 31.25 173 SER A N 1
ATOM 1346 C CA . SER A 1 173 ? -20.332 24.602 -8.825 1.00 30.73 173 SER A CA 1
ATOM 1347 C C . SER A 1 173 ? -21.218 25.826 -8.988 1.00 31.34 173 SER A C 1
ATOM 1348 O O . SER A 1 173 ? -20.725 26.946 -9.044 1.00 31.81 173 SER A O 1
ATOM 1351 N N . LYS A 1 174 ? -22.526 25.624 -9.086 1.00 33.13 174 LYS A N 1
ATOM 1352 C CA . LYS A 1 174 ? -23.447 26.757 -9.108 1.00 33.80 174 LYS A CA 1
ATOM 1353 C C . LYS A 1 174 ? -23.372 27.522 -7.789 1.00 34.85 174 LYS A C 1
ATOM 1354 O O . LYS A 1 174 ? -23.334 28.749 -7.777 1.00 34.11 174 LYS A O 1
ATOM 1360 N N . ALA A 1 175 ? -23.309 26.792 -6.680 1.00 35.22 175 ALA A N 1
ATOM 1361 C CA . ALA A 1 175 ? -23.244 27.419 -5.362 1.00 36.27 175 ALA A CA 1
ATOM 1362 C C . ALA A 1 175 ? -21.947 28.191 -5.179 1.00 35.35 175 ALA A C 1
ATOM 1363 O O . ALA A 1 175 ? -21.924 29.286 -4.603 1.00 36.63 175 ALA A O 1
ATOM 1365 N N . ASP A 1 176 ? -20.859 27.605 -5.657 1.00 34.33 176 ASP A N 1
ATOM 1366 C CA . ASP A 1 176 ? -19.536 28.184 -5.478 1.00 33.91 176 ASP A CA 1
ATOM 1367 C C . ASP A 1 176 ? -18.770 28.120 -6.792 1.00 32.72 176 ASP A C 1
ATOM 1368 O O . ASP A 1 176 ? -17.979 27.198 -7.015 1.00 31.35 176 ASP A O 1
ATOM 1373 N N . PRO A 1 177 ? -19.006 29.105 -7.667 1.00 29.99 177 PRO A N 1
ATOM 1374 C CA . PRO A 1 177 ? -18.401 29.113 -8.985 1.00 30.04 177 PRO A CA 1
ATOM 1375 C C . PRO A 1 177 ? -16.876 29.008 -8.963 1.00 30.23 177 PRO A C 1
ATOM 1376 O O . PRO A 1 177 ? -16.286 28.592 -9.959 1.00 31.33 177 PRO A O 1
ATOM 1380 N N . SER A 1 178 ? -16.244 29.340 -7.837 1.00 29.45 178 SER A N 1
ATOM 1381 C CA . SER A 1 178 ? -14.782 29.343 -7.780 1.00 29.18 178 SER A CA 1
ATOM 1382 C C . SER A 1 178 ? -14.213 27.928 -7.924 1.00 29.09 178 SER A C 1
ATOM 1383 O O . SER A 1 178 ? -13.017 27.751 -8.161 1.00 29.12 178 SER A O 1
ATOM 1386 N N . ILE A 1 179 ? -15.072 26.926 -7.792 1.00 29.53 179 ILE A N 1
ATOM 1387 C CA . ILE A 1 179 ? -14.642 25.533 -7.866 1.00 29.25 179 ILE A CA 1
ATOM 1388 C C . ILE A 1 179 ? -14.123 25.231 -9.257 1.00 28.44 179 ILE A C 1
ATOM 1389 O O . ILE A 1 179 ? -13.223 24.429 -9.425 1.00 28.87 179 ILE A O 1
ATOM 1394 N N . VAL A 1 180 ? -14.704 25.877 -10.260 1.00 28.95 180 VAL A N 1
ATOM 1395 C CA . VAL A 1 180 ? -14.238 25.719 -11.636 1.00 28.15 180 VAL A CA 1
ATOM 1396 C C . VAL A 1 180 ? -13.607 27.016 -12.152 1.00 26.92 180 VAL A C 1
ATOM 1397 O O . VAL A 1 180 ? -13.782 27.374 -13.310 1.00 26.66 180 VAL A O 1
ATOM 1401 N N . GLN A 1 181 ? -12.876 27.716 -11.288 1.00 27.52 181 GLN A N 1
ATOM 1402 C CA . GLN A 1 181 ? -12.277 29.002 -11.658 1.00 28.78 181 GLN A CA 1
ATOM 1403 C C . GLN A 1 181 ? -11.260 28.905 -12.804 1.00 27.37 181 GLN A C 1
ATOM 1404 O O . GLN A 1 181 ? -10.929 29.914 -13.422 1.00 25.92 181 GLN A O 1
ATOM 1410 N N . ALA A 1 182 ? -10.754 27.702 -13.065 1.00 27.42 182 ALA A N 1
ATOM 1411 C CA . ALA A 1 182 ? -9.821 27.483 -14.166 1.00 28.10 182 ALA A CA 1
ATOM 1412 C C . ALA A 1 182 ? -10.504 27.365 -15.531 1.00 27.48 182 ALA A C 1
ATOM 1413 O O . ALA A 1 182 ? -9.825 27.267 -16.552 1.00 28.89 182 ALA A O 1
ATOM 1415 N N . LEU A 1 183 ? -11.832 27.333 -15.552 1.00 26.70 183 LEU A N 1
ATOM 1416 C CA . LEU A 1 183 ? -12.572 27.110 -16.799 1.00 26.54 183 LEU A CA 1
ATOM 1417 C C . LEU A 1 183 ? -13.458 28.301 -17.144 1.00 26.01 183 LEU A C 1
ATOM 1418 O O . LEU A 1 183 ? -13.932 29.009 -16.250 1.00 25.75 183 LEU A O 1
ATOM 1423 N N . SER A 1 184 ? -13.673 28.514 -18.443 1.00 24.53 184 SER A N 1
ATOM 1424 C CA . SER A 1 184 ? -14.543 29.587 -18.931 1.00 24.89 184 SER A CA 1
ATOM 1425 C C . SER A 1 184 ? -15.957 29.478 -18.351 1.00 25.01 184 SER A C 1
ATOM 1426 O O . SER A 1 184 ? -16.676 30.467 -18.238 1.00 26.19 184 SER A O 1
ATOM 1429 N N . LEU A 1 185 ? -16.336 28.257 -18.012 1.00 25.49 185 LEU A N 1
ATOM 1430 C CA . LEU A 1 185 ? -17.587 27.949 -17.335 1.00 26.74 185 LEU A CA 1
ATOM 1431 C C . LEU A 1 185 ? -17.828 28.852 -16.123 1.00 28.17 185 LEU A C 1
ATOM 1432 O O . LEU A 1 185 ? -18.969 29.197 -15.814 1.00 28.06 185 LEU A O 1
ATOM 1437 N N . TYR A 1 186 ? -16.753 29.260 -15.453 1.00 28.65 186 TYR A N 1
ATOM 1438 C CA . TYR A 1 186 ? -16.857 30.203 -14.343 1.00 28.98 186 TYR A CA 1
ATOM 1439 C C . TYR A 1 186 ? -17.764 31.386 -14.669 1.00 31.00 186 TYR A C 1
ATOM 1440 O O . TYR A 1 186 ? -18.575 31.811 -13.840 1.00 31.78 186 TYR A O 1
ATOM 1449 N N . ASP A 1 187 ? -17.601 31.941 -15.861 1.00 33.59 187 ASP A N 1
ATOM 1450 C CA . ASP A 1 187 ? -18.312 33.159 -16.234 1.00 36.52 187 ASP A CA 1
ATOM 1451 C C . ASP A 1 187 ? -19.799 32.894 -16.491 1.00 35.95 187 ASP A C 1
ATOM 1452 O O . ASP A 1 187 ? -20.607 33.817 -16.525 1.00 37.80 187 ASP A O 1
ATOM 1457 N N . GLY A 1 188 ? -20.146 31.632 -16.702 1.00 35.59 188 GLY A N 1
ATOM 1458 C CA . GLY A 1 188 ? -21.533 31.244 -16.876 1.00 36.59 188 GLY A CA 1
ATOM 1459 C C . GLY A 1 188 ? -22.205 31.007 -15.538 1.00 36.71 188 GLY A C 1
ATOM 1460 O O . GLY A 1 188 ? -23.421 30.929 -15.455 1.00 36.43 188 GLY A O 1
ATOM 1461 N N . LEU A 1 189 ? -21.402 30.897 -14.487 1.00 37.35 189 LEU A N 1
ATOM 1462 C CA . LEU A 1 189 ? -21.908 30.584 -13.162 1.00 38.33 189 LEU A CA 1
ATOM 1463 C C . LEU A 1 189 ? -21.883 31.781 -12.225 1.00 39.38 189 LEU A C 1
ATOM 1464 O O . LEU A 1 189 ? -22.615 31.807 -11.244 1.00 38.52 189 LEU A O 1
ATOM 1469 N N . VAL A 1 190 ? -21.019 32.752 -12.506 1.00 41.68 190 VAL A N 1
ATOM 1470 C CA . VAL A 1 190 ? -20.713 33.799 -11.533 1.00 42.80 190 VAL A CA 1
ATOM 1471 C C . VAL A 1 190 ? -21.910 34.703 -11.289 1.00 45.83 190 VAL A C 1
ATOM 1472 O O . VAL A 1 190 ? -22.618 35.039 -12.238 1.00 47.28 190 VAL A O 1
ATOM 1477 N N . ASN B 2 1 ? 0.218 28.616 -34.845 1.00 47.36 430 ASN B N 1
ATOM 1478 C CA . ASN B 2 1 ? -0.109 30.067 -34.823 1.00 47.03 430 ASN B CA 1
ATOM 1479 C C . ASN B 2 1 ? -0.612 30.476 -33.440 1.00 44.95 430 ASN B C 1
ATOM 1480 O O . ASN B 2 1 ? -1.575 29.909 -32.930 1.00 42.81 430 ASN B O 1
ATOM 1485 N N . ILE B 2 2 ? 0.038 31.460 -32.831 1.00 45.70 431 ILE B N 1
ATOM 1486 C CA . ILE B 2 2 ? -0.280 31.806 -31.454 1.00 48.11 431 ILE B CA 1
ATOM 1487 C C . ILE B 2 2 ? -1.686 32.412 -31.302 1.00 46.22 431 ILE B C 1
ATOM 1488 O O . ILE B 2 2 ? -2.322 32.234 -30.264 1.00 45.56 431 ILE B O 1
ATOM 1493 N N . GLU B 2 3 ? -2.180 33.110 -32.320 1.00 45.17 432 GLU B N 1
ATOM 1494 C CA . GLU B 2 3 ? -3.521 33.705 -32.228 1.00 44.81 432 GLU B CA 1
ATOM 1495 C C . GLU B 2 3 ? -4.615 32.644 -32.371 1.00 41.57 432 GLU B C 1
ATOM 1496 O O . GLU B 2 3 ? -5.662 32.735 -31.723 1.00 38.71 432 GLU B O 1
ATOM 1502 N N . PHE B 2 4 ? -4.373 31.637 -33.205 1.00 39.80 433 PHE B N 1
ATOM 1503 C CA . PHE B 2 4 ? -5.268 30.482 -33.267 1.00 37.83 433 PHE B CA 1
ATOM 1504 C C . PHE B 2 4 ? -5.268 29.737 -31.933 1.00 35.73 433 PHE B C 1
ATOM 1505 O O . PHE B 2 4 ? -6.322 29.435 -31.383 1.00 34.70 433 PHE B O 1
ATOM 1513 N N . ARG B 2 5 ? -4.076 29.425 -31.432 1.00 37.05 434 ARG B N 1
ATOM 1514 C CA . ARG B 2 5 ? -3.922 28.696 -30.162 1.00 35.63 434 ARG B CA 1
ATOM 1515 C C . ARG B 2 5 ? -4.522 29.464 -28.999 1.00 35.19 434 ARG B C 1
ATOM 1516 O O . ARG B 2 5 ? -5.216 28.899 -28.158 1.00 34.20 434 ARG B O 1
ATOM 1524 N N . LYS B 2 6 ? -4.274 30.766 -28.972 1.00 34.66 435 LYS B N 1
ATOM 1525 C CA . LYS B 2 6 ? -4.864 31.624 -27.963 1.00 35.69 435 LYS B CA 1
ATOM 1526 C C . LYS B 2 6 ? -6.402 31.613 -28.049 1.00 34.00 435 LYS B C 1
ATOM 1527 O O . LYS B 2 6 ? -7.092 31.561 -27.024 1.00 31.51 435 LYS B O 1
ATOM 1533 N N . ALA B 2 7 ? -6.938 31.629 -29.267 1.00 32.83 436 ALA B N 1
ATOM 1534 C CA . ALA B 2 7 ? -8.387 31.691 -29.450 1.00 32.31 436 ALA B CA 1
ATOM 1535 C C . ALA B 2 7 ? -9.067 30.469 -28.842 1.00 31.92 436 ALA B C 1
ATOM 1536 O O . ALA B 2 7 ? -10.080 30.597 -28.159 1.00 33.38 436 ALA B O 1
ATOM 1538 N N . PHE B 2 8 ? -8.523 29.282 -29.062 1.00 30.18 437 PHE B N 1
ATOM 1539 C CA . PHE B 2 8 ? -9.221 28.119 -28.555 1.00 31.26 437 PHE B CA 1
ATOM 1540 C C . PHE B 2 8 ? -8.979 27.896 -27.060 1.00 29.32 437 PHE B C 1
ATOM 1541 O O . PHE B 2 8 ? -9.872 27.436 -26.361 1.00 28.23 437 PHE B O 1
ATOM 1549 N N . LEU B 2 9 ? -7.815 28.291 -26.555 1.00 28.41 438 LEU B N 1
ATOM 1550 C CA . LEU B 2 9 ? -7.571 28.237 -25.116 1.00 27.82 438 LEU B CA 1
ATOM 1551 C C . LEU B 2 9 ? -8.506 29.196 -24.363 1.00 28.03 438 LEU B C 1
ATOM 1552 O O . LEU B 2 9 ? -8.961 28.886 -23.264 1.00 27.68 438 LEU B O 1
ATOM 1557 N N . LYS B 2 10 ? -8.813 30.337 -24.979 1.00 28.30 439 LYS B N 1
ATOM 1558 C CA . LYS B 2 10 ? -9.728 31.310 -24.401 1.00 28.65 439 LYS B CA 1
ATOM 1559 C C . LYS B 2 10 ? -11.121 30.729 -24.244 1.00 28.31 439 LYS B C 1
ATOM 1560 O O . LYS B 2 10 ? -11.769 30.938 -23.216 1.00 28.23 439 LYS B O 1
ATOM 1566 N N . ILE B 2 11 ? -11.582 30.016 -25.268 1.00 27.11 440 ILE B N 1
ATOM 1567 C CA . ILE B 2 11 ? -12.861 29.326 -25.193 1.00 28.02 440 ILE B CA 1
ATOM 1568 C C . ILE B 2 11 ? -12.878 28.355 -24.006 1.00 27.94 440 ILE B C 1
ATOM 1569 O O . ILE B 2 11 ? -13.874 28.248 -23.299 1.00 29.47 440 ILE B O 1
ATOM 1574 N N . LEU B 2 12 ? -11.761 27.683 -23.756 1.00 26.43 441 LEU B N 1
ATOM 1575 C CA . LEU B 2 12 ? -11.701 26.724 -22.661 1.00 25.78 441 LEU B CA 1
ATOM 1576 C C . LEU B 2 12 ? -11.544 27.389 -21.295 1.00 26.15 441 LEU B C 1
ATOM 1577 O O . LEU B 2 12 ? -12.106 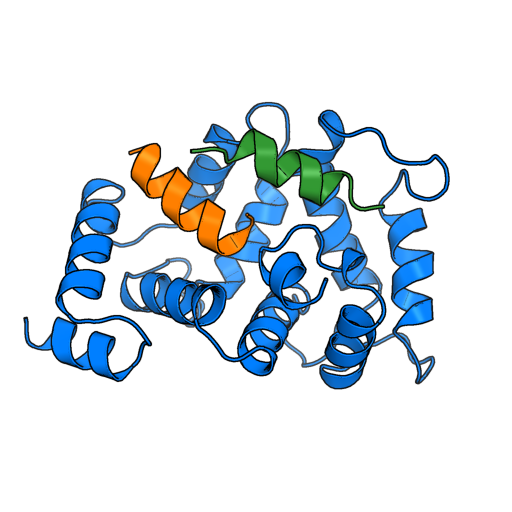26.906 -20.312 1.00 26.14 441 LEU B O 1
ATOM 1582 N N . HIS B 2 13 ? -10.759 28.469 -21.223 1.00 27.05 442 HIS B N 1
ATOM 1583 C CA . HIS B 2 13 ? -10.245 28.971 -19.929 1.00 28.39 442 HIS B CA 1
ATOM 1584 C C . HIS B 2 13 ? -10.465 30.431 -19.626 1.00 29.92 442 HIS B C 1
ATOM 1585 O O . HIS B 2 13 ? -10.106 30.884 -18.541 1.00 31.38 442 HIS B O 1
ATOM 1592 N N . SER B 2 14 ? -10.969 31.192 -20.591 1.00 31.27 443 SER B N 1
ATOM 1593 C CA . SER B 2 14 ? -11.058 32.637 -20.414 1.00 33.52 443 SER B CA 1
ATOM 1594 C C . SER B 2 14 ? -12.486 33.118 -20.573 1.00 33.97 443 SER B C 1
ATOM 1595 O O . SER B 2 14 ? -12.745 33.957 -21.426 1.00 35.85 443 SER B O 1
ATOM 1599 N N . ASN C 2 1 ? -10.957 31.218 -3.439 1.00 41.45 430 ASN C N 1
ATOM 1600 C CA . ASN C 2 1 ? -10.210 32.265 -4.184 1.00 40.63 430 ASN C CA 1
ATOM 1601 C C . ASN C 2 1 ? -10.517 32.190 -5.684 1.00 40.06 430 ASN C C 1
ATOM 1602 O O . ASN C 2 1 ? -10.916 31.127 -6.184 1.00 39.06 430 ASN C O 1
ATOM 1607 N N . ILE C 2 2 ? -10.356 33.315 -6.388 1.00 39.18 431 ILE C N 1
ATOM 1608 C CA . ILE C 2 2 ? -10.481 33.341 -7.856 1.00 38.29 431 ILE C CA 1
ATOM 1609 C C . ILE C 2 2 ? -9.191 33.851 -8.493 1.00 37.87 431 ILE C C 1
ATOM 1610 O O . ILE C 2 2 ? -9.194 34.462 -9.569 1.00 37.27 431 ILE C O 1
ATOM 1615 N N . GLU C 2 3 ? -8.078 33.566 -7.831 1.00 37.93 432 GLU C N 1
ATOM 1616 C CA . GLU C 2 3 ? -6.785 34.020 -8.299 1.00 38.41 432 GLU C CA 1
ATOM 1617 C C . GLU C 2 3 ? -6.386 33.341 -9.601 1.00 36.81 432 GLU C C 1
ATOM 1618 O O . GLU C 2 3 ? -5.753 33.960 -10.452 1.00 34.67 432 GLU C O 1
ATOM 1624 N N . PHE C 2 4 ? -6.751 32.074 -9.772 1.00 36.16 433 PHE C N 1
ATOM 1625 C CA . PHE C 2 4 ? -6.410 31.395 -11.021 1.00 34.78 433 PHE C CA 1
ATOM 1626 C C . PHE C 2 4 ? -7.231 32.000 -12.156 1.00 34.25 433 PHE C C 1
ATOM 1627 O O . PHE C 2 4 ? -6.709 32.293 -13.234 1.00 34.83 433 PHE C O 1
ATOM 1635 N N . ARG C 2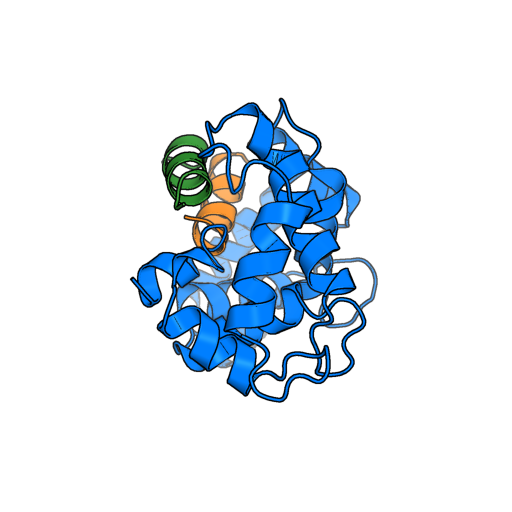 5 ? -8.502 32.260 -11.880 1.00 33.35 434 ARG C N 1
ATOM 1636 C CA . ARG C 2 5 ? -9.368 32.944 -12.831 1.00 34.52 434 ARG C CA 1
ATOM 1637 C C . ARG C 2 5 ? -8.696 34.231 -13.327 1.00 35.58 434 ARG C C 1
ATOM 1638 O O . ARG C 2 5 ? -8.492 34.407 -14.529 1.00 36.08 434 ARG C 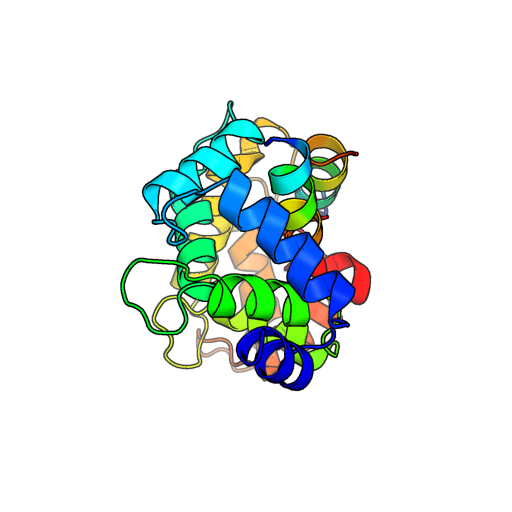O 1
ATOM 1646 N N . LYS C 2 6 ? -8.312 35.101 -12.394 1.00 37.46 435 LYS C N 1
ATOM 1647 C CA . LYS C 2 6 ? -7.672 36.377 -12.737 1.00 38.80 435 LYS C CA 1
ATOM 1648 C C . LYS C 2 6 ? -6.410 36.164 -13.568 1.00 38.84 435 LYS C C 1
ATOM 1649 O O . LYS C 2 6 ? -6.114 36.932 -14.479 1.00 39.17 435 LYS C O 1
ATOM 1655 N N . ALA C 2 7 ? -5.640 35.145 -13.212 1.00 38.07 436 ALA C N 1
ATOM 1656 C CA . ALA C 2 7 ? -4.429 34.817 -13.945 1.00 37.63 436 ALA C CA 1
ATOM 1657 C C . ALA C 2 7 ? -4.746 34.436 -15.404 1.00 37.59 436 ALA C C 1
ATOM 1658 O O . ALA C 2 7 ? -4.177 35.006 -16.346 1.00 36.46 436 ALA C O 1
ATOM 1660 N N . PHE C 2 8 ? -5.654 33.478 -15.586 1.00 35.02 437 PHE C N 1
ATOM 1661 C CA . PHE C 2 8 ? -6.042 33.047 -16.923 1.00 35.03 437 PHE C CA 1
ATOM 1662 C C . PHE C 2 8 ? -6.480 34.225 -17.783 1.00 34.39 437 PHE C C 1
ATOM 1663 O O . PHE C 2 8 ? -6.123 34.308 -18.959 1.00 33.82 437 PHE C O 1
ATOM 1671 N N . LEU C 2 9 ? -7.245 35.140 -17.198 1.00 35.00 438 LEU C N 1
ATOM 1672 C CA . LEU C 2 9 ? -7.769 36.279 -17.952 1.00 35.95 438 LEU C CA 1
ATOM 1673 C C . LEU C 2 9 ? -6.643 37.185 -18.471 1.00 38.49 438 LEU C C 1
ATOM 1674 O O . LEU C 2 9 ? -6.744 37.757 -19.562 1.00 39.36 438 LEU C O 1
ATOM 1679 N N . LYS C 2 10 ? -5.579 37.324 -17.684 1.00 38.76 439 LYS C N 1
ATOM 1680 C CA . LYS C 2 10 ? -4.429 38.134 -18.090 1.00 39.50 439 LYS C CA 1
ATOM 1681 C C . LYS C 2 10 ? -3.529 37.331 -19.033 1.00 39.69 439 LYS C C 1
ATOM 1682 O O . LYS C 2 10 ? -3.184 37.789 -20.123 1.00 39.48 439 LYS C O 1
ATOM 1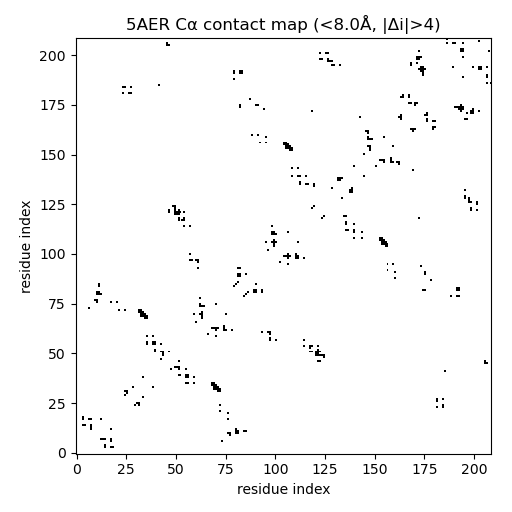688 N N . ILE C 2 11 ? -3.209 36.105 -18.630 1.00 39.77 440 ILE C N 1
ATOM 1689 C CA . ILE C 2 11 ? -2.289 35.251 -19.379 1.00 40.08 440 ILE C CA 1
ATOM 1690 C C . ILE C 2 11 ? -2.789 34.955 -20.787 1.00 40.59 440 ILE C C 1
ATOM 1691 O O . ILE C 2 11 ? -1.989 34.794 -21.698 1.00 41.64 440 ILE C O 1
ATOM 1696 N N . LEU C 2 12 ? -4.104 34.846 -20.954 1.00 39.87 441 LEU C N 1
ATOM 1697 C CA . LEU C 2 12 ? -4.685 34.522 -22.254 1.00 41.53 441 LEU C CA 1
ATOM 1698 C C . LEU C 2 12 ? -5.393 35.720 -22.851 1.00 41.89 441 LEU C C 1
ATOM 1699 O O . LEU C 2 12 ? -6.389 35.569 -23.562 1.00 44.55 441 LEU C O 1
ATOM 1704 N N . HIS C 2 13 ? -4.895 36.910 -22.558 1.00 41.03 442 HIS C N 1
ATOM 1705 C CA . HIS C 2 13 ? -5.515 38.113 -23.091 1.00 42.59 442 HIS C CA 1
ATOM 1706 C C . HIS C 2 13 ? -5.312 38.212 -24.605 1.00 43.99 442 HIS C C 1
ATOM 1707 O O . HIS C 2 13 ? -4.292 37.779 -25.132 1.00 43.23 442 HIS C O 1
ATOM 1714 N N . SER C 2 14 ? -6.281 38.804 -25.295 1.00 46.06 443 SER C N 1
ATOM 1715 C CA . SER C 2 14 ? -6.148 39.062 -26.724 1.00 48.71 443 SER C CA 1
ATOM 1716 C C . SER C 2 14 ? -7.231 40.010 -27.187 1.00 48.53 443 SER C C 1
ATOM 1717 O O . SER C 2 14 ? -7.224 40.414 -28.344 1.00 51.46 443 SER C O 1
#

CATH classification: 1.10.238.10 (+1 more: 1.10.238.10)

Foldseek 3Di:
DVVLVVLVVLFVDHSVRLVVVVVVQCVLPVVQKDFLVSQQVVLCVVQVVFRLSQLSVLLVVLLPPVPPRIRHSSSVRRLVRQQPPNDLLSNLVSVVSSQVRVPPQWRALVSQLSNLQSVCRRPVVPDDDDPQCSHSVSVSVVLVVQQPPVPPRIHGSVSSSVSCLVPVVSVVVGPSSVVRD/DVVVVVVVVVVVPD/DCVVVVVCCVVVDD

Nearest PDB structures (foldseek):
  5aer-assembly1_C  TM=1.077E+00  e=6.201E-01  Homo sapiens
  6qi4-assembly1_B  TM=9.339E-01  e=1.086E-25  Homo sapiens
  8alm-assembly1_B  TM=9.413E-01  e=2.421E-23  Homo sapiens
  5g58-assembly1_A  TM=9.241E-01  e=1.339E-18  Homo sapiens
  5m6c-assembly1_A  TM=9.253E-01  e=1.143E-18  Homo sapiens